Protein AF-A0A7U7G5Q5-F1 (afdb_monomer_lite)

Organism: NCBI:txid1510841

Sequence (209 aa):
MSENRLQRLWVMDWFGHVIDQPSEGGPLIRDYLSPGAYPDTFVLSSWPLKTPARVMFRHTSSVAQNLPDAQFVAAGENLVALEDQDSGTFFSINPRNNDTHWNSPAVYDWERFILLTKEMLDGFAVLQDRSYGEVQMSGHPVPALVWPSVAENIGNFAWLGGFAFSITRNLENLAKIGATAPGKSVDVTLVSPHGDIAKLSIVRSEKEL

Structure (mmCIF, N/CA/C/O backbone):
data_AF-A0A7U7G5Q5-F1
#
_entry.id   AF-A0A7U7G5Q5-F1
#
loop_
_atom_site.group_PDB
_atom_site.id
_atom_site.type_symbol
_atom_site.label_atom_id
_atom_site.label_alt_id
_atom_site.label_comp_id
_atom_site.label_asym_id
_atom_site.label_entity_id
_atom_site.label_seq_id
_atom_site.pdbx_PDB_ins_code
_atom_site.Cartn_x
_atom_site.Cartn_y
_atom_site.Cartn_z
_atom_site.occupancy
_atom_site.B_iso_or_equiv
_atom_site.auth_seq_id
_atom_site.auth_comp_id
_atom_site.auth_asym_id
_atom_site.auth_atom_id
_atom_site.pdbx_PDB_model_num
ATOM 1 N N . MET A 1 1 ? -12.443 -15.808 3.332 1.00 46.91 1 MET A N 1
ATOM 2 C CA . MET A 1 1 ? -11.610 -15.869 2.116 1.00 46.91 1 MET A CA 1
ATOM 3 C C . MET A 1 1 ? -12.456 -15.319 0.986 1.00 46.91 1 MET A C 1
ATOM 5 O O . MET A 1 1 ? -13.427 -15.971 0.622 1.00 46.91 1 MET A O 1
ATOM 9 N N . SER A 1 2 ? -12.217 -14.075 0.566 1.00 49.25 2 SER A N 1
ATOM 10 C CA . SER A 1 2 ? -12.973 -13.482 -0.539 1.00 49.25 2 SER A CA 1
ATOM 11 C C . SER A 1 2 ? -12.593 -14.172 -1.848 1.00 49.25 2 SER A C 1
ATOM 13 O O . SER A 1 2 ? -11.457 -14.599 -2.041 1.00 49.25 2 SER A O 1
ATOM 15 N N . GLU A 1 3 ? -13.594 -14.347 -2.705 1.00 53.16 3 GLU A N 1
ATOM 16 C CA . GLU A 1 3 ? -13.460 -14.890 -4.052 1.00 53.16 3 GLU A CA 1
ATOM 17 C C . GLU A 1 3 ? -12.403 -14.137 -4.865 1.00 53.16 3 GLU A C 1
ATOM 19 O O . GLU A 1 3 ? -12.171 -12.947 -4.653 1.00 53.16 3 GLU A O 1
ATOM 24 N N . ASN A 1 4 ? -11.833 -14.840 -5.844 1.00 73.69 4 ASN A N 1
ATOM 25 C CA . ASN A 1 4 ? -10.890 -14.341 -6.839 1.00 73.69 4 ASN A CA 1
ATOM 26 C C . ASN A 1 4 ? -11.580 -13.280 -7.730 1.00 73.69 4 ASN A C 1
ATOM 28 O O . ASN A 1 4 ? -12.002 -13.560 -8.851 1.00 73.69 4 ASN A O 1
ATOM 32 N N . ARG A 1 5 ? -11.797 -12.081 -7.180 1.00 84.06 5 ARG A N 1
ATOM 33 C CA . ARG A 1 5 ? -12.547 -10.982 -7.795 1.00 84.06 5 ARG A CA 1
ATOM 34 C C . ARG A 1 5 ? -11.590 -9.947 -8.351 1.00 84.06 5 ARG A C 1
ATOM 36 O O . ARG A 1 5 ? -10.621 -9.568 -7.691 1.00 84.06 5 ARG A O 1
ATOM 43 N N . LEU A 1 6 ? -11.915 -9.479 -9.552 1.00 90.81 6 LEU A N 1
ATOM 44 C CA . LEU A 1 6 ? -11.261 -8.342 -10.179 1.00 90.81 6 LEU A CA 1
ATOM 45 C C . LEU A 1 6 ? -11.519 -7.087 -9.338 1.00 90.81 6 LEU A C 1
ATOM 47 O O . LEU A 1 6 ? -12.672 -6.749 -9.072 1.00 90.81 6 LEU A O 1
ATOM 51 N N . GLN A 1 7 ? -10.455 -6.413 -8.916 1.00 94.75 7 GLN A N 1
ATOM 52 C CA . GLN A 1 7 ? -10.521 -5.228 -8.067 1.00 94.75 7 GLN A CA 1
ATOM 53 C C . GLN A 1 7 ? -9.328 -4.304 -8.309 1.00 94.75 7 GLN A C 1
ATOM 55 O O . GLN A 1 7 ? -8.358 -4.676 -8.975 1.00 94.75 7 GLN A O 1
ATOM 60 N N . ARG A 1 8 ? -9.421 -3.081 -7.786 1.00 96.00 8 ARG A N 1
ATOM 61 C CA . ARG A 1 8 ? -8.310 -2.130 -7.796 1.00 96.00 8 ARG A CA 1
ATOM 62 C C . ARG A 1 8 ? -7.275 -2.567 -6.766 1.00 96.00 8 ARG A C 1
ATOM 64 O O . ARG A 1 8 ? -7.631 -2.843 -5.622 1.00 96.00 8 ARG A O 1
ATOM 71 N N . LEU A 1 9 ? -6.024 -2.626 -7.196 1.00 97.19 9 LEU A N 1
ATOM 72 C CA . LEU A 1 9 ? -4.861 -2.856 -6.359 1.00 97.19 9 LEU A CA 1
ATOM 73 C C . LEU A 1 9 ? -3.961 -1.630 -6.441 1.00 97.19 9 LEU A C 1
ATOM 75 O O . LEU A 1 9 ? -3.597 -1.197 -7.536 1.00 97.19 9 LEU A O 1
ATOM 79 N N . TRP A 1 10 ? -3.589 -1.098 -5.288 1.00 97.50 10 TRP A N 1
ATOM 80 C CA . TRP A 1 10 ? -2.607 -0.030 -5.176 1.00 97.50 10 TRP A CA 1
ATOM 81 C C . TRP A 1 10 ? -1.238 -0.622 -4.889 1.00 97.50 10 TRP A C 1
ATOM 83 O O . TRP A 1 10 ? -1.123 -1.688 -4.282 1.00 97.50 10 TRP A O 1
ATOM 93 N N . VAL A 1 11 ? -0.200 0.068 -5.341 1.00 97.50 11 VAL A N 1
ATOM 94 C CA . VAL A 1 11 ? 1.184 -0.354 -5.146 1.00 97.50 11 VAL A CA 1
ATOM 95 C C . VAL A 1 11 ? 1.772 0.501 -4.034 1.00 97.50 11 VAL A C 1
ATOM 97 O O . VAL A 1 11 ? 1.715 1.725 -4.101 1.00 97.50 11 VAL A O 1
ATOM 100 N N . MET A 1 12 ? 2.315 -0.140 -3.008 1.00 97.00 12 MET A N 1
ATOM 101 C CA . MET A 1 12 ? 3.044 0.510 -1.928 1.00 97.00 12 MET A CA 1
ATOM 102 C C . MET A 1 12 ? 4.501 0.060 -1.975 1.00 97.00 12 MET A C 1
ATOM 104 O O . MET A 1 12 ? 4.774 -1.122 -2.172 1.00 97.00 12 MET A O 1
ATOM 108 N N . ASP A 1 13 ? 5.439 0.982 -1.814 1.00 95.06 13 ASP A N 1
ATOM 109 C CA . ASP A 1 13 ? 6.853 0.660 -1.706 1.00 95.06 13 ASP A CA 1
ATOM 110 C C . ASP A 1 13 ? 7.190 -0.007 -0.365 1.00 95.06 13 ASP A C 1
ATOM 112 O O . ASP A 1 13 ? 6.393 -0.069 0.579 1.00 95.06 13 ASP A O 1
ATOM 116 N N . TRP A 1 14 ? 8.418 -0.508 -0.279 1.00 92.38 14 TRP A N 1
ATOM 117 C CA . TRP A 1 14 ? 8.970 -1.112 0.928 1.00 92.38 14 TRP A CA 1
ATOM 118 C C . TRP A 1 14 ? 8.930 -0.193 2.161 1.00 92.38 14 TRP A C 1
ATOM 120 O O . TRP A 1 14 ? 8.942 -0.678 3.290 1.00 92.38 14 TRP A O 1
ATOM 130 N N . PHE A 1 15 ? 8.851 1.124 1.981 1.00 91.06 15 PHE A N 1
ATOM 131 C CA . PHE A 1 15 ? 8.948 2.132 3.037 1.00 91.06 15 PHE A CA 1
ATOM 132 C C . PHE A 1 15 ? 7.595 2.735 3.438 1.00 91.06 15 PHE A C 1
ATOM 134 O O . PHE A 1 15 ? 7.568 3.732 4.160 1.00 91.06 15 PHE A O 1
ATOM 141 N N . GLY A 1 16 ? 6.476 2.164 2.984 1.00 91.50 16 GLY A N 1
ATOM 142 C CA . GLY A 1 16 ? 5.135 2.614 3.369 1.00 91.50 16 GLY A CA 1
ATOM 143 C C . GLY A 1 16 ? 4.576 3.772 2.539 1.00 91.50 16 GLY A C 1
ATOM 144 O O . GLY A 1 16 ? 3.588 4.384 2.940 1.00 91.50 16 GLY A O 1
ATOM 145 N N . HIS A 1 17 ? 5.200 4.094 1.405 1.00 93.62 17 HIS A N 1
ATOM 146 C CA . HIS A 1 17 ? 4.717 5.115 0.477 1.00 93.62 17 HIS A CA 1
ATOM 147 C C . HIS A 1 17 ? 3.942 4.455 -0.651 1.00 93.62 17 HIS A C 1
ATOM 149 O O . HIS A 1 17 ? 4.254 3.344 -1.067 1.00 93.62 17 HIS A O 1
ATOM 155 N N . VAL A 1 18 ? 2.926 5.133 -1.156 1.00 95.56 18 VAL A N 1
ATOM 156 C CA . VAL A 1 18 ? 2.119 4.655 -2.278 1.00 95.56 18 VAL A CA 1
ATOM 157 C C . VAL A 1 18 ? 2.692 5.163 -3.593 1.00 95.56 18 VAL A C 1
ATOM 159 O O . VAL A 1 18 ? 3.250 6.256 -3.652 1.00 95.56 18 VAL A O 1
ATOM 162 N N . ILE A 1 19 ? 2.579 4.355 -4.643 1.00 96.25 19 ILE A N 1
ATOM 163 C CA . ILE A 1 19 ? 3.019 4.716 -5.991 1.00 96.25 19 ILE A CA 1
ATOM 164 C C . ILE A 1 19 ? 1.880 5.408 -6.721 1.00 96.25 19 ILE A C 1
ATOM 166 O O . ILE A 1 19 ? 0.759 4.898 -6.740 1.00 96.25 19 ILE A O 1
ATOM 170 N N . ASP A 1 20 ? 2.191 6.535 -7.348 1.00 95.25 20 ASP A N 1
ATOM 171 C CA . ASP A 1 20 ? 1.241 7.315 -8.130 1.00 95.25 20 ASP A CA 1
ATOM 172 C C . ASP A 1 20 ? 1.872 7.847 -9.421 1.00 95.25 20 ASP A C 1
ATOM 174 O O . ASP A 1 20 ? 3.090 7.867 -9.581 1.00 95.25 20 ASP A O 1
ATOM 178 N N . GLN A 1 21 ? 1.043 8.285 -10.356 1.00 94.62 21 GLN A N 1
ATOM 179 C CA . GLN A 1 21 ? 1.424 8.929 -11.605 1.00 94.62 21 GLN A CA 1
ATOM 180 C C . GLN A 1 21 ? 0.542 10.178 -11.766 1.00 94.62 21 GLN A C 1
ATOM 182 O O . GLN A 1 21 ? -0.459 10.147 -12.474 1.00 94.62 21 GLN A O 1
ATOM 187 N N . PRO A 1 22 ? 0.888 11.311 -11.136 1.00 88.50 22 PRO A N 1
ATOM 188 C CA . PRO A 1 22 ? -0.015 12.463 -10.989 1.00 88.50 22 PRO A CA 1
ATOM 189 C C . PRO A 1 22 ? -0.405 13.135 -12.315 1.00 88.50 22 PRO A C 1
ATOM 191 O O . PRO A 1 22 ? -1.259 14.018 -12.350 1.00 88.50 22 PRO A O 1
ATOM 194 N N . SER A 1 23 ? 0.246 12.761 -13.416 1.00 87.62 23 SER A N 1
ATOM 195 C CA . SER A 1 23 ? -0.122 13.175 -14.765 1.00 87.62 23 SER A CA 1
ATOM 196 C C . SER A 1 23 ? -0.021 11.976 -15.699 1.00 87.62 23 SER A C 1
ATOM 198 O O . SER A 1 23 ? 0.939 11.215 -15.600 1.00 87.62 23 SER A O 1
ATOM 200 N N . GLU A 1 24 ? -0.965 11.835 -16.633 1.00 83.94 24 GLU A N 1
ATOM 201 C CA . GLU A 1 24 ? -1.085 10.647 -17.497 1.00 83.94 24 GLU A CA 1
ATOM 202 C C . GLU A 1 24 ? 0.204 10.283 -18.246 1.00 83.94 24 GLU A C 1
ATOM 204 O O . GLU A 1 24 ? 0.432 9.112 -18.516 1.00 83.94 24 GLU A O 1
ATOM 209 N N . GLY A 1 25 ? 1.040 11.266 -18.592 1.00 87.06 25 GLY A N 1
ATOM 210 C CA . GLY A 1 25 ? 2.304 11.053 -19.303 1.00 87.06 25 GLY A CA 1
ATOM 211 C C . GLY A 1 25 ? 3.564 11.228 -18.452 1.00 87.06 25 GLY A C 1
ATOM 212 O O . GLY A 1 25 ? 4.655 11.251 -19.022 1.00 87.06 25 GLY A O 1
ATOM 213 N N . GLY A 1 26 ? 3.424 11.427 -17.139 1.00 91.12 26 GLY A N 1
ATOM 214 C CA . GLY A 1 26 ? 4.540 11.639 -16.215 1.00 91.12 26 GLY A CA 1
ATOM 215 C C . GLY A 1 26 ? 5.181 10.334 -15.725 1.00 91.12 26 GLY A C 1
ATOM 216 O O . GLY A 1 26 ? 4.686 9.247 -16.021 1.00 91.12 26 GLY A O 1
ATOM 217 N N . PRO A 1 27 ? 6.280 10.410 -14.957 1.00 93.62 27 PRO A N 1
ATOM 218 C CA . PRO A 1 27 ? 6.860 9.233 -14.323 1.00 93.62 27 PRO A CA 1
ATOM 219 C C . PRO A 1 27 ? 5.972 8.723 -13.179 1.00 93.62 27 PRO A C 1
ATOM 221 O O . PRO A 1 27 ? 5.172 9.472 -12.613 1.00 93.62 27 PRO A O 1
ATOM 224 N N . LEU A 1 28 ? 6.169 7.458 -12.800 1.00 95.62 28 LEU A N 1
ATOM 225 C CA . LEU A 1 28 ? 5.714 6.972 -11.499 1.00 95.62 28 LEU A CA 1
ATOM 226 C C . LEU A 1 28 ? 6.502 7.688 -10.403 1.00 95.62 28 LEU A C 1
ATOM 228 O O . LEU A 1 28 ? 7.727 7.742 -10.461 1.00 95.62 28 LEU A O 1
ATOM 232 N N . ILE A 1 29 ? 5.818 8.190 -9.391 1.00 94.62 29 ILE A N 1
ATOM 233 C CA . ILE A 1 29 ? 6.396 8.795 -8.195 1.00 94.62 29 ILE A CA 1
ATOM 234 C C . ILE A 1 29 ? 5.936 8.025 -6.961 1.00 94.62 29 ILE A C 1
ATOM 236 O O . ILE A 1 29 ? 5.017 7.207 -7.025 1.00 94.62 29 ILE A O 1
ATOM 240 N N . ARG A 1 30 ? 6.562 8.310 -5.823 1.00 92.94 30 ARG A N 1
ATOM 241 C CA . ARG A 1 30 ? 6.075 7.879 -4.512 1.00 92.94 30 ARG A CA 1
ATOM 242 C C . ARG A 1 30 ? 5.472 9.052 -3.756 1.00 92.94 30 ARG A C 1
ATOM 244 O O . ARG A 1 30 ? 6.021 10.152 -3.802 1.00 92.94 30 ARG A O 1
ATOM 251 N N . ASP A 1 31 ? 4.403 8.790 -3.020 1.00 91.38 31 ASP A N 1
ATOM 252 C CA . ASP A 1 31 ? 3.742 9.760 -2.150 1.00 91.38 31 ASP A CA 1
ATOM 253 C C . ASP A 1 31 ? 3.370 9.131 -0.799 1.00 91.38 31 ASP A C 1
ATOM 255 O O . ASP A 1 31 ? 3.340 7.907 -0.630 1.00 91.38 31 ASP A O 1
ATOM 259 N N . TYR A 1 32 ? 3.116 9.967 0.199 1.00 89.19 32 TYR A N 1
ATOM 260 C CA . TYR A 1 32 ? 2.658 9.515 1.503 1.00 89.19 32 TYR A CA 1
ATOM 261 C C . TYR A 1 32 ? 1.234 8.976 1.421 1.00 89.19 32 TYR A C 1
ATOM 263 O O . TYR A 1 32 ? 0.343 9.579 0.822 1.00 89.19 32 TYR A O 1
ATOM 271 N N . LEU A 1 33 ? 0.989 7.870 2.125 1.00 88.88 33 LEU A N 1
ATOM 272 C CA . LEU A 1 33 ? -0.376 7.435 2.372 1.00 88.88 33 LEU A CA 1
ATOM 273 C C . LEU A 1 33 ? -1.103 8.488 3.223 1.00 88.88 33 LEU A C 1
ATOM 275 O O . LEU A 1 33 ? -0.717 8.738 4.366 1.00 88.88 33 LEU A O 1
ATOM 279 N N . SER A 1 34 ? -2.166 9.068 2.667 1.00 89.44 34 SER A N 1
ATOM 280 C CA . SER A 1 34 ? -3.024 10.041 3.343 1.00 89.44 34 SER A CA 1
ATOM 281 C C . SER A 1 34 ? -4.346 9.380 3.768 1.00 89.44 34 SER A C 1
ATOM 283 O O . SER A 1 34 ? -5.044 8.831 2.915 1.00 89.44 34 SER A O 1
ATOM 285 N N . PRO A 1 35 ? -4.733 9.418 5.057 1.00 90.06 35 PRO A N 1
ATOM 286 C CA . PRO A 1 35 ? -5.961 8.776 5.535 1.00 90.06 35 PRO A CA 1
ATOM 287 C C . PRO A 1 35 ? -7.234 9.247 4.810 1.00 90.06 35 PRO A C 1
ATOM 289 O O . PRO A 1 35 ? -7.593 10.423 4.872 1.00 90.06 35 PRO A O 1
ATOM 292 N N . GLY A 1 36 ? -7.954 8.317 4.175 1.00 84.25 36 GLY A N 1
ATOM 293 C CA . GLY A 1 36 ? -9.184 8.603 3.415 1.00 84.25 36 GLY A CA 1
ATOM 294 C C . GLY A 1 36 ? -8.949 9.203 2.022 1.00 84.25 36 GLY A C 1
ATOM 295 O O . GLY A 1 36 ? -9.890 9.653 1.375 1.00 84.25 36 GLY A O 1
ATOM 296 N N . ALA A 1 37 ? -7.700 9.231 1.547 1.00 89.44 37 ALA A N 1
ATOM 297 C CA . ALA A 1 37 ? -7.367 9.590 0.175 1.00 89.44 37 ALA A CA 1
ATOM 298 C C . ALA A 1 37 ? -6.672 8.410 -0.510 1.00 89.44 37 ALA A C 1
ATOM 300 O O . ALA A 1 37 ? -5.662 7.894 -0.032 1.00 89.44 37 ALA A O 1
ATOM 301 N N . TYR A 1 38 ? -7.222 7.984 -1.644 1.00 90.12 38 TYR A N 1
ATOM 302 C CA . TYR A 1 38 ? -6.644 6.917 -2.456 1.00 90.12 38 TYR A CA 1
ATOM 303 C C . TYR A 1 38 ? -5.825 7.528 -3.593 1.00 90.12 38 TYR A C 1
ATOM 305 O O . TYR A 1 38 ? -6.317 8.467 -4.225 1.00 90.12 38 TYR A O 1
ATOM 313 N N . PRO A 1 39 ? -4.634 6.984 -3.902 1.00 91.44 39 PRO A N 1
ATOM 314 C CA . PRO A 1 39 ? -3.926 7.336 -5.128 1.00 91.44 39 PRO A CA 1
ATOM 315 C C . PRO A 1 39 ? -4.818 7.096 -6.343 1.00 91.44 39 PRO A C 1
ATOM 317 O O . PRO A 1 39 ? -5.563 6.104 -6.380 1.00 91.44 39 PRO A O 1
ATOM 320 N N . ASP A 1 40 ? -4.732 7.987 -7.331 1.00 92.62 40 ASP A N 1
ATOM 321 C CA . ASP A 1 40 ? -5.499 7.834 -8.569 1.00 92.62 40 ASP A CA 1
ATOM 322 C C . ASP A 1 40 ? -4.952 6.679 -9.416 1.00 92.62 40 ASP A C 1
ATOM 324 O O . ASP A 1 40 ? -5.717 5.983 -10.086 1.00 92.62 40 ASP A O 1
ATOM 328 N N . THR A 1 41 ? -3.649 6.406 -9.307 1.00 95.31 41 THR A N 1
ATOM 329 C CA . THR A 1 41 ? -3.002 5.294 -10.004 1.00 95.31 41 THR A CA 1
ATOM 330 C C . THR A 1 41 ? -3.223 3.964 -9.291 1.00 95.31 41 THR A C 1
ATOM 332 O O . THR A 1 41 ? -2.826 3.761 -8.142 1.00 95.31 41 THR A O 1
ATOM 335 N N . PHE A 1 42 ? -3.799 3.001 -10.006 1.00 96.12 42 PHE A N 1
ATOM 336 C CA . PHE A 1 42 ? -3.990 1.630 -9.533 1.00 96.12 42 PHE A CA 1
ATOM 337 C C . PHE A 1 42 ? -3.816 0.616 -10.667 1.00 96.12 42 PHE A C 1
ATOM 339 O O . PHE A 1 42 ? -3.785 0.954 -11.850 1.00 96.12 42 PHE A O 1
ATOM 346 N N . VAL A 1 43 ? -3.757 -0.665 -10.312 1.00 96.12 43 VAL A N 1
ATOM 347 C CA . VAL A 1 43 ? -3.828 -1.787 -11.256 1.00 96.12 43 VAL A CA 1
ATOM 348 C C . VAL A 1 43 ? -5.150 -2.517 -11.063 1.00 96.12 43 VAL A C 1
ATOM 350 O O . VAL A 1 43 ? -5.601 -2.724 -9.940 1.00 96.12 43 VAL A O 1
ATOM 353 N N . LEU A 1 44 ? -5.795 -2.923 -12.155 1.00 94.69 44 LEU A N 1
ATOM 354 C CA . LEU A 1 44 ? -6.999 -3.749 -12.091 1.00 94.69 44 LEU A CA 1
ATOM 355 C C . LEU A 1 44 ? -6.606 -5.227 -12.201 1.00 94.69 44 LEU A C 1
ATOM 357 O O . LEU A 1 44 ? -6.192 -5.666 -13.271 1.00 94.69 44 LEU A O 1
ATOM 361 N N . SER A 1 45 ? -6.728 -5.992 -11.116 1.00 94.69 45 SER A N 1
ATOM 362 C CA . SER A 1 45 ? -6.354 -7.413 -11.108 1.00 94.69 45 SER A CA 1
ATOM 363 C C . SER A 1 45 ? -7.155 -8.232 -10.095 1.00 94.69 45 SER A C 1
ATOM 365 O O . SER A 1 45 ? -7.920 -7.694 -9.296 1.00 94.69 45 SER A O 1
ATOM 367 N N . SER A 1 46 ? -7.028 -9.556 -10.160 1.00 92.75 46 SER A N 1
ATOM 368 C CA . SER A 1 46 ? -7.592 -10.455 -9.158 1.00 92.75 46 SER A CA 1
ATOM 369 C C . SER A 1 46 ? -6.768 -10.432 -7.872 1.00 92.75 46 SER A C 1
ATOM 371 O O . SER A 1 46 ? -5.541 -10.348 -7.923 1.00 92.75 46 SER A O 1
ATOM 373 N N . TRP A 1 47 ? -7.433 -10.588 -6.727 1.00 90.62 47 TRP A N 1
ATOM 374 C CA . TRP A 1 47 ? -6.773 -10.807 -5.440 1.00 90.62 47 TRP A CA 1
ATOM 375 C C . TRP A 1 47 ? -7.083 -12.212 -4.894 1.00 90.62 47 TRP A C 1
ATOM 377 O O . TRP A 1 47 ? -8.259 -12.590 -4.874 1.00 90.62 47 TRP A O 1
ATOM 387 N N . PRO A 1 48 ? -6.081 -12.968 -4.406 1.00 91.12 48 PRO A N 1
ATOM 388 C CA . PRO A 1 48 ? -4.648 -12.663 -4.450 1.00 91.12 48 PRO A CA 1
ATOM 389 C C . PRO A 1 48 ? -4.092 -12.687 -5.884 1.00 91.12 48 PRO A C 1
ATOM 391 O O . PRO A 1 48 ? -4.543 -13.464 -6.730 1.00 91.12 48 PRO A O 1
ATOM 394 N N . LEU A 1 49 ? -3.100 -11.835 -6.155 1.00 92.62 49 LEU A N 1
ATOM 395 C CA . LEU A 1 49 ? -2.422 -11.802 -7.452 1.00 92.62 49 LEU A CA 1
ATOM 396 C C . LEU A 1 49 ? -1.579 -13.073 -7.642 1.00 92.62 49 LEU A C 1
ATOM 398 O O . LEU A 1 49 ? -0.862 -13.489 -6.734 1.00 92.62 49 LEU A O 1
ATOM 402 N N . LYS A 1 50 ? -1.610 -13.658 -8.845 1.00 93.50 50 LYS A N 1
ATOM 403 C CA . LYS A 1 50 ? -0.665 -14.706 -9.259 1.00 93.50 50 LYS A CA 1
ATOM 404 C C . LYS A 1 50 ? 0.404 -14.105 -10.163 1.00 93.50 50 LYS A 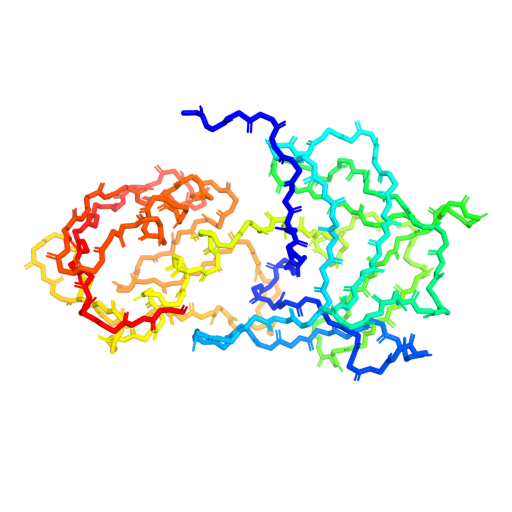C 1
ATOM 406 O O . LYS A 1 50 ? 0.055 -13.467 -11.150 1.00 93.50 50 LYS A O 1
ATOM 411 N N . THR A 1 51 ? 1.673 -14.323 -9.834 1.00 95.25 51 THR A N 1
ATOM 412 C CA . THR A 1 51 ? 2.818 -13.879 -10.639 1.00 95.25 51 THR A CA 1
ATOM 413 C C . THR A 1 51 ? 3.336 -15.005 -11.557 1.00 95.25 51 THR A C 1
ATOM 415 O O . THR A 1 51 ? 3.198 -16.181 -11.206 1.00 95.25 51 THR A O 1
ATOM 418 N N . PRO A 1 52 ? 3.932 -14.677 -12.723 1.00 96.62 52 PRO A N 1
ATOM 419 C CA . PRO A 1 52 ? 4.025 -13.333 -13.289 1.00 96.62 52 PRO A CA 1
ATOM 420 C C . PRO A 1 52 ? 2.657 -12.810 -13.755 1.00 96.62 52 PRO A C 1
ATOM 422 O O . PRO A 1 52 ? 1.805 -13.585 -14.189 1.00 96.62 52 PRO A O 1
ATOM 425 N N . ALA A 1 53 ? 2.438 -11.500 -13.648 1.00 96.69 53 ALA A N 1
ATOM 426 C CA . ALA A 1 53 ? 1.185 -10.862 -14.052 1.00 96.69 53 ALA A CA 1
ATOM 427 C C . ALA A 1 53 ? 1.462 -9.546 -14.778 1.00 96.69 53 ALA A C 1
ATOM 429 O O . ALA A 1 53 ? 2.214 -8.721 -14.269 1.00 96.69 53 ALA A O 1
ATOM 430 N N . ARG A 1 54 ? 0.830 -9.317 -15.935 1.00 95.50 54 ARG A N 1
ATOM 431 C CA . ARG A 1 54 ? 0.978 -8.047 -16.658 1.00 95.50 54 ARG A CA 1
ATOM 432 C C . ARG A 1 54 ? 0.491 -6.880 -15.797 1.00 95.50 54 ARG A C 1
ATOM 434 O O . ARG A 1 54 ? -0.596 -6.948 -15.221 1.00 95.50 54 ARG A O 1
ATOM 441 N N . VAL A 1 55 ? 1.274 -5.808 -15.757 1.00 94.56 55 VAL A N 1
ATOM 442 C CA . VAL A 1 55 ? 0.899 -4.548 -15.118 1.00 94.56 55 VAL A CA 1
ATOM 443 C C . VAL A 1 55 ? 0.233 -3.656 -16.154 1.00 94.56 55 VAL A C 1
ATOM 445 O O . VAL A 1 55 ? 0.760 -3.422 -17.236 1.00 94.56 55 VAL A O 1
ATOM 448 N N . MET A 1 56 ? -0.944 -3.147 -15.810 1.00 92.94 56 MET A N 1
ATOM 449 C CA . MET A 1 56 ? -1.591 -2.069 -16.547 1.00 92.94 56 MET A CA 1
ATOM 450 C C . MET A 1 56 ? -2.043 -1.031 -15.533 1.00 92.94 56 MET A C 1
ATOM 452 O O . MET A 1 56 ? -3.083 -1.202 -14.891 1.00 92.94 56 MET A O 1
ATOM 456 N N . PHE A 1 57 ? -1.235 0.013 -15.370 1.00 94.88 57 PHE A N 1
ATOM 457 C CA . PHE A 1 57 ? -1.593 1.149 -14.535 1.00 94.88 57 PHE A CA 1
ATOM 458 C C . PHE A 1 57 ? -2.760 1.915 -15.157 1.00 94.88 57 PHE A C 1
ATOM 460 O O . PHE A 1 57 ? -2.834 2.127 -16.372 1.00 94.88 57 PHE A O 1
ATOM 467 N N . ARG A 1 58 ? -3.711 2.296 -14.315 1.00 94.12 58 ARG A N 1
ATOM 468 C CA . ARG A 1 58 ? -4.917 3.023 -14.695 1.00 94.12 58 ARG A CA 1
ATOM 469 C C . ARG A 1 58 ? -5.137 4.161 -13.723 1.00 94.12 58 ARG A C 1
ATOM 471 O O . ARG A 1 58 ? -4.814 4.030 -12.548 1.00 94.12 58 ARG A O 1
ATOM 478 N N . HIS A 1 59 ? -5.756 5.203 -14.248 1.00 93.25 59 HIS A N 1
ATOM 479 C CA . HIS A 1 59 ? -6.331 6.298 -13.486 1.00 93.25 59 HIS A CA 1
ATOM 480 C C . HIS A 1 59 ? -7.833 6.071 -13.352 1.00 93.25 59 HIS A C 1
ATOM 482 O O . HIS A 1 59 ? -8.420 5.241 -14.061 1.00 93.25 59 HIS A O 1
ATOM 488 N N . THR A 1 60 ? -8.505 6.810 -12.474 1.00 87.88 60 THR A N 1
ATOM 489 C CA . THR A 1 60 ? -9.969 6.716 -12.363 1.00 87.88 60 THR A CA 1
ATOM 490 C C . THR A 1 60 ? -10.659 7.135 -13.663 1.00 87.88 60 THR A C 1
ATOM 492 O O . THR A 1 60 ? -11.679 6.550 -14.039 1.00 87.88 60 THR A O 1
ATOM 495 N N . SER A 1 61 ? -10.100 8.124 -14.362 1.00 86.38 61 SER A N 1
ATOM 496 C CA . SER A 1 61 ? -10.647 8.701 -15.594 1.00 86.38 61 SER A CA 1
ATOM 497 C C . SER A 1 61 ? -10.004 8.170 -16.880 1.00 86.38 61 SER A C 1
ATOM 499 O O . SER A 1 61 ? -10.569 8.375 -17.956 1.00 86.38 61 SER A O 1
ATOM 501 N N . SER A 1 62 ? -8.854 7.494 -16.807 1.00 87.12 62 SER A N 1
ATOM 502 C CA . SER A 1 62 ? -8.062 7.155 -17.996 1.00 87.12 62 SER A CA 1
ATOM 503 C C . SER A 1 62 ? -7.079 5.994 -17.770 1.00 87.12 62 SER A C 1
ATOM 505 O O . SER A 1 62 ? -7.199 5.201 -16.835 1.00 87.12 62 SER A O 1
ATOM 507 N N . VAL A 1 63 ? -6.136 5.821 -18.695 1.00 84.25 63 VAL A N 1
ATOM 508 C CA . VAL A 1 63 ? -5.059 4.830 -18.614 1.00 84.25 63 VAL A CA 1
ATOM 509 C C . VAL A 1 63 ? -3.737 5.582 -18.518 1.00 84.25 63 VAL A C 1
ATOM 511 O O . VAL A 1 63 ? -3.560 6.585 -19.208 1.00 84.25 63 VAL A O 1
ATOM 514 N N . ALA A 1 64 ? -2.825 5.089 -17.679 1.00 87.06 64 ALA A N 1
ATOM 515 C CA . ALA A 1 64 ? -1.470 5.611 -17.590 1.00 87.06 64 ALA A CA 1
ATOM 516 C C . ALA A 1 64 ? -0.747 5.456 -18.936 1.00 87.06 64 ALA A C 1
ATOM 518 O O . ALA A 1 64 ? -0.817 4.402 -19.573 1.00 87.06 64 ALA A O 1
ATOM 519 N N . GLN A 1 65 ? -0.049 6.497 -19.372 1.00 87.69 65 GLN A N 1
ATOM 520 C CA . GLN A 1 65 ? 0.711 6.525 -20.619 1.00 87.69 65 GLN A CA 1
ATOM 521 C C . GLN A 1 65 ? 2.205 6.671 -20.323 1.00 87.69 65 GLN A C 1
ATOM 523 O O . GLN A 1 65 ? 2.602 7.049 -19.222 1.00 87.69 65 GLN A O 1
ATOM 528 N N . ASN A 1 66 ? 3.038 6.386 -21.327 1.00 88.81 66 ASN A N 1
ATOM 529 C CA . ASN A 1 66 ? 4.499 6.522 -21.265 1.00 88.81 66 ASN A CA 1
ATOM 530 C C . ASN A 1 66 ? 5.178 5.712 -20.145 1.00 88.81 66 ASN A C 1
ATOM 532 O O . ASN A 1 66 ? 6.255 6.079 -19.680 1.00 88.81 66 ASN A O 1
ATOM 536 N N . LEU A 1 67 ? 4.563 4.607 -19.726 1.00 92.69 67 LEU A N 1
ATOM 537 C CA . LEU A 1 67 ? 5.184 3.626 -18.844 1.00 92.69 67 LEU A CA 1
ATOM 538 C C . LEU A 1 67 ? 5.660 2.424 -19.672 1.00 92.69 67 LEU A C 1
ATOM 540 O O . LEU A 1 67 ? 5.006 2.103 -20.669 1.00 92.69 67 LEU A O 1
ATOM 544 N N . PRO A 1 68 ? 6.766 1.764 -19.284 1.00 92.81 68 PRO A N 1
ATOM 545 C CA . PRO A 1 68 ? 7.201 0.529 -19.930 1.00 92.81 68 PRO A CA 1
ATOM 546 C C . PRO A 1 68 ? 6.124 -0.557 -19.863 1.00 92.81 68 PRO A C 1
ATOM 548 O O . PRO A 1 68 ? 5.299 -0.576 -18.941 1.00 92.81 68 PRO A O 1
ATOM 551 N N . ASP A 1 69 ? 6.160 -1.496 -20.809 1.00 95.25 69 ASP A N 1
ATOM 552 C CA . ASP A 1 69 ? 5.387 -2.728 -20.693 1.00 95.25 69 ASP A CA 1
ATOM 553 C C . ASP A 1 69 ? 5.972 -3.550 -19.536 1.00 95.25 69 ASP A C 1
ATOM 555 O O . ASP A 1 69 ? 7.022 -4.176 -19.650 1.00 95.25 69 ASP A O 1
ATOM 559 N N . ALA A 1 70 ? 5.300 -3.501 -18.385 1.00 96.88 70 ALA A N 1
ATOM 560 C CA . ALA A 1 70 ? 5.799 -4.083 -17.148 1.00 96.88 70 ALA A CA 1
ATOM 561 C C . ALA A 1 70 ? 5.009 -5.322 -16.707 1.00 96.88 70 ALA A C 1
ATOM 563 O O . ALA A 1 70 ? 3.821 -5.495 -17.013 1.00 96.88 70 ALA A O 1
ATOM 564 N N . GLN A 1 71 ? 5.652 -6.167 -15.905 1.00 97.94 71 GLN A N 1
ATOM 565 C CA . GLN A 1 71 ? 5.014 -7.287 -15.219 1.00 97.94 71 GLN A CA 1
ATOM 566 C C . GLN A 1 71 ? 5.368 -7.325 -13.731 1.00 97.94 71 GLN A C 1
ATOM 568 O O . GLN A 1 71 ? 6.485 -7.019 -13.323 1.00 97.94 71 GLN A O 1
ATOM 573 N N . PHE A 1 72 ? 4.410 -7.745 -12.910 1.00 98.38 72 PHE A N 1
ATOM 574 C CA . PHE A 1 72 ? 4.669 -8.136 -11.536 1.00 98.38 72 PHE A CA 1
ATOM 575 C C . PHE A 1 72 ? 5.346 -9.501 -11.523 1.00 98.38 72 PHE A C 1
ATOM 577 O O . PHE A 1 72 ? 4.771 -10.474 -12.017 1.00 98.38 72 PHE A O 1
ATOM 584 N N . VAL A 1 73 ? 6.510 -9.592 -10.887 1.00 98.19 73 VAL A N 1
ATOM 585 C CA . VAL A 1 73 ? 7.203 -10.852 -10.583 1.00 98.19 73 VAL A CA 1
ATOM 586 C C . VAL A 1 73 ? 7.290 -11.065 -9.075 1.00 98.19 73 VAL A C 1
ATOM 588 O O . VAL A 1 73 ? 7.207 -10.113 -8.302 1.00 98.19 73 VAL A O 1
ATOM 591 N N . ALA A 1 74 ? 7.419 -12.318 -8.631 1.00 97.75 74 ALA A N 1
ATOM 592 C CA . ALA A 1 74 ? 7.533 -12.621 -7.204 1.00 97.75 74 ALA A CA 1
ATOM 593 C C . ALA A 1 74 ? 8.840 -12.054 -6.621 1.00 97.75 74 ALA A C 1
ATOM 595 O O . ALA A 1 74 ? 9.914 -12.314 -7.158 1.00 97.75 74 ALA A O 1
ATOM 596 N N . ALA A 1 75 ? 8.747 -11.343 -5.494 1.00 97.06 75 ALA A N 1
ATOM 597 C CA . ALA A 1 75 ? 9.898 -10.744 -4.805 1.00 97.06 75 ALA A CA 1
ATOM 598 C C . ALA A 1 75 ? 9.960 -11.092 -3.304 1.00 97.06 75 ALA A C 1
ATOM 600 O O . ALA A 1 75 ? 10.661 -10.440 -2.529 1.00 97.06 75 ALA A O 1
ATOM 601 N N . GLY A 1 76 ? 9.213 -12.117 -2.887 1.00 94.25 76 GLY A N 1
ATOM 602 C CA . GLY A 1 76 ? 9.084 -12.562 -1.502 1.00 94.25 76 GLY A CA 1
ATOM 603 C C . GLY A 1 76 ? 7.634 -12.883 -1.142 1.00 94.25 76 GLY A C 1
ATOM 604 O O . GLY A 1 76 ? 6.739 -12.828 -1.985 1.00 94.25 76 GLY A O 1
ATOM 605 N N . GLU A 1 77 ? 7.393 -13.227 0.120 1.00 92.12 77 GLU A N 1
ATOM 606 C CA . GLU A 1 77 ? 6.039 -13.479 0.618 1.00 92.12 77 GLU A CA 1
ATOM 607 C C . GLU A 1 77 ? 5.217 -12.181 0.616 1.00 92.12 77 GLU A C 1
ATOM 609 O O . GLU A 1 77 ? 5.582 -11.207 1.275 1.00 92.12 77 GLU A O 1
ATOM 614 N N . ASN A 1 78 ? 4.109 -12.174 -0.135 1.00 94.81 78 ASN A N 1
ATOM 615 C CA . ASN A 1 78 ? 3.240 -11.009 -0.358 1.00 94.81 78 ASN A CA 1
ATOM 616 C C . ASN A 1 78 ? 3.962 -9.779 -0.945 1.00 94.81 78 ASN A C 1
ATOM 618 O O . ASN A 1 78 ? 3.510 -8.648 -0.761 1.00 94.81 78 ASN A O 1
ATOM 622 N N . LEU A 1 79 ? 5.074 -10.004 -1.651 1.00 97.00 79 LEU A N 1
ATOM 623 C CA . LEU A 1 79 ? 5.890 -8.964 -2.271 1.00 97.00 79 LEU A CA 1
ATOM 624 C C . LEU A 1 79 ? 6.037 -9.222 -3.766 1.00 97.00 79 LEU A C 1
ATOM 626 O O . LEU A 1 79 ? 6.218 -10.362 -4.209 1.00 97.00 79 LEU A O 1
ATOM 630 N N . VAL A 1 80 ? 6.018 -8.141 -4.532 1.00 98.12 80 VAL A N 1
ATOM 631 C CA . VAL A 1 80 ? 6.251 -8.152 -5.975 1.00 98.12 80 VAL A CA 1
ATOM 632 C C . VAL A 1 80 ? 7.349 -7.165 -6.349 1.00 98.12 80 VAL A C 1
ATOM 634 O O . VAL A 1 80 ? 7.575 -6.191 -5.637 1.00 98.12 80 VAL A O 1
ATOM 637 N N . ALA A 1 81 ? 8.012 -7.410 -7.471 1.00 98.38 81 ALA A N 1
ATOM 638 C CA . ALA A 1 81 ? 8.803 -6.407 -8.178 1.00 98.38 81 ALA A CA 1
ATOM 639 C C . ALA A 1 81 ? 8.114 -6.079 -9.506 1.00 98.38 81 ALA A C 1
ATOM 641 O O . ALA A 1 81 ? 7.373 -6.915 -10.032 1.00 98.38 81 ALA A O 1
ATOM 642 N N . LEU A 1 82 ? 8.336 -4.874 -10.033 1.00 98.25 82 LEU A N 1
ATOM 643 C CA . LEU A 1 82 ? 7.883 -4.494 -11.370 1.00 98.25 82 LEU A CA 1
ATOM 644 C C . LEU A 1 82 ? 9.060 -4.604 -12.330 1.00 98.25 82 LEU A C 1
ATOM 646 O O . LEU A 1 82 ? 10.005 -3.827 -12.229 1.00 98.25 82 LEU A O 1
ATOM 650 N N . GLU A 1 83 ? 8.998 -5.573 -13.230 1.00 98.56 83 GLU A N 1
ATOM 651 C CA . GLU A 1 83 ? 10.009 -5.823 -14.255 1.00 98.56 83 GLU A CA 1
ATOM 652 C C . GLU A 1 83 ? 9.561 -5.203 -15.580 1.00 98.56 83 GLU A C 1
ATOM 654 O O . GLU A 1 83 ? 8.434 -5.449 -16.014 1.00 98.56 83 GLU A O 1
ATOM 659 N N . ASP A 1 84 ? 10.430 -4.415 -16.209 1.00 98.00 84 ASP A N 1
ATOM 660 C CA . ASP A 1 84 ? 10.293 -3.982 -17.600 1.00 98.00 84 ASP A CA 1
ATOM 661 C C . ASP A 1 84 ? 10.555 -5.177 -18.527 1.00 98.00 84 ASP A C 1
ATOM 663 O O . ASP A 1 84 ? 11.633 -5.776 -18.502 1.00 98.00 84 ASP A O 1
ATOM 667 N N . GLN A 1 85 ? 9.565 -5.536 -19.344 1.00 97.31 85 G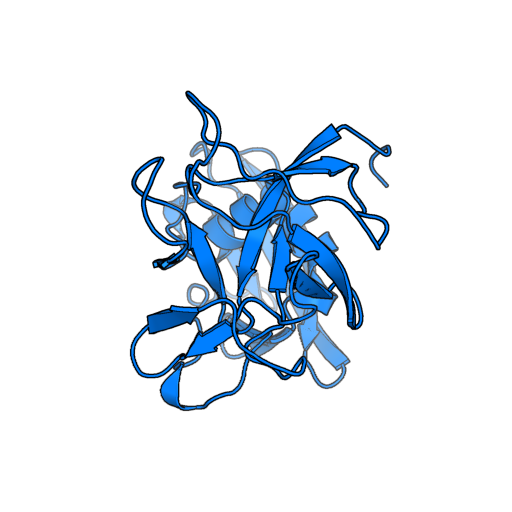LN A N 1
ATOM 668 C CA . GLN A 1 85 ? 9.642 -6.709 -20.212 1.00 97.31 85 GLN A CA 1
ATOM 669 C C . GLN A 1 85 ? 10.623 -6.537 -21.378 1.00 97.31 85 GLN A C 1
ATOM 671 O O . GLN A 1 85 ? 11.101 -7.546 -21.902 1.00 97.31 85 GLN A O 1
ATOM 676 N N . ASP A 1 86 ? 10.947 -5.303 -21.769 1.00 96.44 86 ASP A N 1
ATOM 677 C CA . ASP A 1 86 ? 11.858 -5.048 -22.887 1.00 96.44 86 ASP A CA 1
ATOM 678 C C . ASP A 1 86 ? 13.327 -5.178 -22.467 1.00 96.44 86 ASP A C 1
ATOM 680 O O . ASP A 1 86 ? 14.154 -5.713 -23.210 1.00 96.44 86 ASP A O 1
ATOM 684 N N . SER A 1 87 ? 13.666 -4.687 -21.273 1.00 96.69 87 SER A N 1
ATOM 685 C CA . SER A 1 87 ? 15.051 -4.603 -20.792 1.00 96.69 87 SER A CA 1
ATOM 686 C C . SER A 1 87 ? 15.402 -5.615 -19.695 1.00 96.69 87 SER A C 1
ATOM 688 O O . SER A 1 87 ? 16.588 -5.870 -19.466 1.00 96.69 87 SER A O 1
ATOM 690 N N . GLY A 1 88 ? 14.405 -6.207 -19.029 1.00 97.25 88 GLY A N 1
ATOM 691 C CA . GLY A 1 88 ? 14.590 -7.099 -17.880 1.00 97.25 88 GLY A CA 1
ATOM 692 C C . GLY A 1 88 ? 15.073 -6.386 -16.610 1.00 97.25 88 GLY A C 1
ATOM 693 O O . GLY A 1 88 ? 15.542 -7.039 -15.678 1.00 97.25 88 GLY A O 1
ATOM 694 N N . THR A 1 89 ? 15.024 -5.053 -16.573 1.00 98.25 89 THR A N 1
ATOM 695 C CA . THR A 1 89 ? 15.340 -4.258 -15.380 1.00 98.25 89 THR A CA 1
ATOM 696 C C . THR A 1 89 ? 14.091 -4.024 -14.535 1.00 98.25 89 THR A C 1
ATOM 698 O O . THR A 1 89 ? 12.958 -4.234 -14.964 1.00 98.25 89 THR A O 1
ATOM 701 N N . PHE A 1 90 ? 14.295 -3.564 -13.305 1.00 98.38 90 PHE A N 1
ATOM 702 C CA . PHE A 1 90 ? 13.233 -3.353 -12.335 1.00 98.38 90 PHE A CA 1
ATOM 703 C C . PHE A 1 90 ? 12.983 -1.870 -12.074 1.00 98.38 90 PHE A C 1
ATOM 705 O O . PHE A 1 90 ? 13.911 -1.048 -12.071 1.00 98.38 90 PHE A O 1
ATOM 712 N N . PHE A 1 91 ? 11.716 -1.545 -11.807 1.00 98.00 91 PHE A N 1
ATOM 713 C CA . PHE A 1 91 ? 11.336 -0.273 -11.211 1.00 98.00 91 PHE A CA 1
ATOM 714 C C . PHE A 1 91 ? 11.912 -0.177 -9.801 1.00 98.00 91 PHE A C 1
ATOM 716 O O . PHE A 1 91 ? 11.715 -1.068 -8.974 1.00 98.00 91 PHE A O 1
ATOM 723 N N . SER A 1 92 ? 12.606 0.919 -9.536 1.00 96.50 92 SER A N 1
ATOM 724 C CA . SER A 1 92 ? 13.298 1.174 -8.283 1.00 96.50 92 SER A CA 1
ATOM 725 C C . SER A 1 92 ? 13.005 2.576 -7.797 1.00 96.50 92 SER A C 1
ATOM 727 O O . SER A 1 92 ? 12.733 3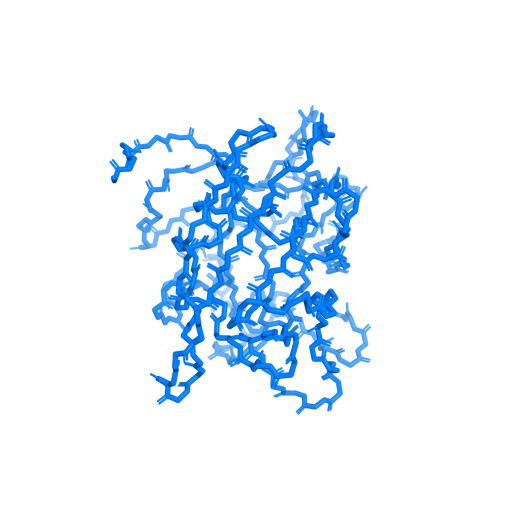.485 -8.589 1.00 96.50 92 SER A O 1
ATOM 729 N N . ILE A 1 93 ? 13.078 2.733 -6.481 1.00 92.06 93 ILE A N 1
ATOM 730 C CA . ILE A 1 93 ? 12.915 4.007 -5.806 1.00 92.06 93 ILE A CA 1
ATOM 731 C C . ILE A 1 93 ? 14.140 4.252 -4.950 1.00 92.06 93 ILE A C 1
ATOM 733 O O . ILE A 1 93 ? 14.468 3.450 -4.080 1.00 92.06 93 ILE A O 1
ATOM 737 N N . ASN A 1 94 ? 14.777 5.401 -5.135 1.00 88.19 94 ASN A N 1
ATOM 738 C CA . ASN A 1 94 ? 15.793 5.869 -4.219 1.00 88.19 94 ASN A CA 1
ATOM 739 C C . ASN A 1 94 ? 15.126 6.569 -3.018 1.00 88.19 94 ASN A C 1
ATOM 741 O O . ASN A 1 94 ? 14.639 7.700 -3.138 1.00 88.19 94 ASN A O 1
ATOM 745 N N . PRO A 1 95 ? 15.139 5.947 -1.825 1.00 81.56 95 PRO A N 1
ATOM 746 C CA . PRO A 1 95 ? 14.475 6.491 -0.644 1.00 81.56 95 PRO A CA 1
ATOM 747 C C . PRO A 1 95 ? 15.017 7.858 -0.193 1.00 81.56 95 PRO A C 1
ATOM 749 O O . PRO A 1 95 ? 14.327 8.609 0.490 1.00 81.56 95 PRO A O 1
ATOM 752 N N . ARG A 1 96 ? 16.265 8.205 -0.533 1.00 82.38 96 ARG A N 1
ATOM 753 C CA . ARG A 1 96 ? 16.926 9.409 0.000 1.00 82.38 96 ARG A CA 1
ATOM 754 C C . ARG A 1 96 ? 16.519 10.694 -0.706 1.00 82.38 96 ARG A C 1
ATOM 756 O O . ARG A 1 96 ? 16.641 11.766 -0.120 1.00 82.38 96 ARG A O 1
ATOM 763 N N . ASN A 1 97 ? 16.104 10.597 -1.961 1.00 85.50 97 ASN A N 1
ATOM 764 C CA . ASN A 1 97 ? 15.777 11.747 -2.803 1.00 85.50 97 AS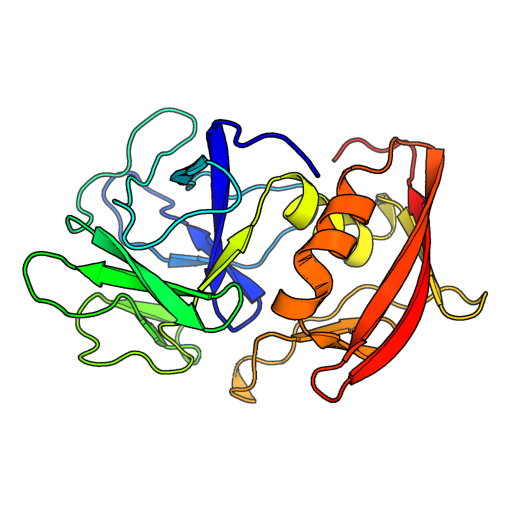N A CA 1
ATOM 765 C C . ASN A 1 97 ? 14.444 11.583 -3.554 1.00 85.50 97 ASN A C 1
ATOM 767 O O . ASN A 1 97 ? 14.101 12.466 -4.333 1.00 85.50 97 ASN A O 1
ATOM 771 N N . ASN A 1 98 ? 13.699 10.499 -3.298 1.00 85.25 98 ASN A N 1
ATOM 772 C CA . ASN A 1 98 ? 12.446 10.138 -3.970 1.00 85.25 98 ASN A CA 1
ATOM 773 C C . ASN A 1 98 ? 12.571 9.964 -5.492 1.00 85.25 98 ASN A C 1
ATOM 775 O O . ASN A 1 98 ? 11.567 10.043 -6.196 1.00 85.25 98 ASN A O 1
ATOM 779 N N . ASP A 1 99 ? 13.783 9.737 -5.999 1.00 90.56 99 ASP A N 1
ATOM 780 C CA . ASP A 1 99 ? 14.004 9.479 -7.418 1.00 90.56 99 ASP A CA 1
ATOM 781 C C . ASP A 1 99 ? 13.491 8.085 -7.793 1.00 90.56 99 ASP A C 1
ATOM 783 O O . ASP A 1 99 ? 13.623 7.138 -7.013 1.00 90.56 99 ASP A O 1
ATOM 787 N N . THR A 1 100 ? 12.902 7.960 -8.977 1.00 94.44 100 THR A N 1
ATOM 788 C CA . THR A 1 100 ? 12.295 6.719 -9.463 1.00 94.44 100 THR A CA 1
ATOM 789 C C . THR A 1 100 ? 12.784 6.404 -10.871 1.00 94.44 100 THR A C 1
ATOM 791 O O . THR A 1 100 ? 12.906 7.285 -11.722 1.00 94.44 100 THR A O 1
ATOM 794 N N . HIS A 1 101 ? 13.090 5.135 -11.145 1.00 94.75 101 HIS A N 1
ATOM 795 C CA . HIS A 1 101 ? 13.651 4.745 -12.440 1.00 94.75 101 HIS A CA 1
ATOM 796 C C . HIS A 1 101 ? 13.463 3.259 -12.766 1.00 94.75 101 HIS A C 1
ATOM 798 O O . HIS A 1 101 ? 13.335 2.421 -11.878 1.00 94.75 101 HIS A O 1
ATOM 804 N N . TRP A 1 102 ? 13.538 2.923 -14.056 1.00 96.38 102 TRP A N 1
ATOM 805 C CA . TRP A 1 102 ? 13.381 1.567 -14.605 1.00 96.38 102 TRP A CA 1
ATOM 806 C C . TRP A 1 102 ? 14.710 0.956 -15.075 1.00 96.38 102 TRP A C 1
ATOM 808 O O . TRP A 1 102 ? 14.789 0.368 -16.144 1.00 96.38 102 TRP A O 1
ATOM 818 N N . ASN A 1 103 ? 15.807 1.145 -14.343 1.00 95.62 103 ASN A N 1
ATOM 819 C CA . ASN A 1 103 ? 17.129 0.653 -14.762 1.00 95.62 103 ASN A CA 1
ATOM 820 C C . ASN A 1 103 ? 17.832 -0.212 -13.704 1.00 95.62 103 ASN A C 1
ATOM 822 O O . ASN A 1 103 ? 19.029 -0.473 -13.837 1.00 95.62 103 ASN A O 1
ATOM 826 N N . SER A 1 104 ? 17.117 -0.650 -12.661 1.00 96.75 104 SER A N 1
ATOM 827 C CA . SER A 1 104 ? 17.732 -1.472 -11.620 1.00 96.75 104 SER A CA 1
ATOM 828 C C . SER A 1 104 ? 17.960 -2.894 -12.143 1.00 96.75 104 SER A C 1
ATOM 830 O O . SER A 1 104 ? 17.012 -3.520 -12.615 1.00 96.75 104 SER A O 1
ATOM 832 N N . PRO A 1 105 ? 19.190 -3.434 -12.099 1.00 96.69 105 PRO A N 1
ATOM 833 C CA . PRO A 1 105 ? 19.496 -4.744 -12.677 1.00 96.69 105 PRO A CA 1
ATOM 834 C C . PRO A 1 105 ? 19.101 -5.921 -11.771 1.00 96.69 105 PRO A C 1
ATOM 836 O O . PRO A 1 105 ? 19.258 -7.075 -12.164 1.00 96.69 105 PRO A O 1
ATOM 839 N N . ALA A 1 106 ? 18.663 -5.658 -10.537 1.00 96.12 106 ALA A N 1
ATOM 840 C CA . ALA A 1 106 ? 18.341 -6.686 -9.556 1.00 96.12 106 ALA A CA 1
ATOM 841 C C . ALA A 1 106 ? 17.286 -6.196 -8.560 1.00 96.12 106 ALA A C 1
ATOM 843 O O . ALA A 1 106 ? 17.109 -4.998 -8.361 1.00 96.12 106 ALA A O 1
ATOM 844 N N . VAL A 1 107 ? 16.621 -7.147 -7.903 1.00 96.56 107 VAL A N 1
ATOM 845 C CA . VAL A 1 107 ? 15.621 -6.860 -6.872 1.00 96.56 107 VAL A CA 1
ATOM 846 C C . VAL A 1 107 ? 16.284 -6.815 -5.496 1.00 96.56 107 VAL A C 1
ATOM 848 O O . VAL A 1 107 ? 16.570 -7.860 -4.900 1.00 96.56 107 VAL A O 1
ATOM 851 N N . TYR A 1 108 ? 16.492 -5.609 -4.976 1.00 92.50 108 TYR A N 1
ATOM 852 C CA . TYR A 1 108 ? 16.805 -5.361 -3.571 1.00 92.50 108 TYR A CA 1
ATOM 853 C C . TYR A 1 108 ? 15.548 -4.875 -2.842 1.00 92.50 108 TYR A C 1
ATOM 855 O O . TYR A 1 108 ? 14.430 -5.003 -3.336 1.00 92.50 108 TYR A O 1
ATOM 863 N N . ASP A 1 109 ? 15.706 -4.351 -1.628 1.00 90.75 109 ASP A N 1
ATOM 864 C CA . ASP A 1 109 ? 14.576 -3.848 -0.847 1.00 90.75 109 ASP A CA 1
ATOM 865 C C . ASP A 1 109 ? 13.865 -2.664 -1.532 1.00 90.75 109 ASP A C 1
ATOM 867 O O . ASP A 1 109 ? 12.678 -2.459 -1.317 1.00 90.75 109 ASP A O 1
ATOM 871 N N . TRP A 1 110 ? 14.558 -1.910 -2.388 1.00 92.69 110 TRP A N 1
ATOM 872 C CA . TRP A 1 110 ? 14.027 -0.714 -3.056 1.00 92.69 110 TRP A CA 1
ATOM 873 C C . TRP A 1 110 ? 13.155 -1.031 -4.277 1.00 92.69 110 TRP A C 1
ATOM 875 O O . TRP A 1 110 ? 12.360 -0.199 -4.706 1.00 92.69 110 TRP A O 1
ATOM 885 N N . GLU A 1 111 ? 13.283 -2.243 -4.812 1.00 96.56 111 GLU A N 1
ATOM 886 C CA . GLU A 1 111 ? 12.498 -2.784 -5.925 1.00 96.56 111 GLU A CA 1
ATOM 887 C C . GLU A 1 111 ? 11.370 -3.710 -5.436 1.00 96.56 111 GLU A C 1
ATOM 889 O O . GLU A 1 111 ? 10.736 -4.408 -6.231 1.00 96.56 111 GLU A O 1
ATOM 894 N N . ARG A 1 112 ? 11.128 -3.761 -4.118 1.00 96.50 112 ARG A N 1
ATOM 895 C CA . ARG A 1 112 ? 10.064 -4.562 -3.508 1.00 96.50 112 ARG A CA 1
ATOM 896 C C . ARG A 1 112 ? 8.844 -3.714 -3.203 1.00 96.50 112 ARG A C 1
ATOM 898 O O . ARG A 1 112 ? 8.913 -2.712 -2.494 1.00 96.50 112 ARG A O 1
ATOM 905 N N . PHE A 1 113 ? 7.705 -4.206 -3.663 1.00 97.56 113 PHE A N 1
ATOM 906 C CA . PHE A 1 113 ? 6.419 -3.551 -3.534 1.00 97.56 113 PHE A CA 1
ATOM 907 C C . PHE A 1 113 ? 5.382 -4.481 -2.916 1.00 97.56 113 PHE A C 1
ATOM 909 O O . PHE A 1 113 ? 5.406 -5.702 -3.092 1.00 97.56 113 PHE A O 1
ATOM 916 N N . ILE A 1 114 ? 4.444 -3.873 -2.205 1.00 97.50 114 ILE A N 1
ATOM 917 C CA . ILE A 1 114 ? 3.309 -4.511 -1.558 1.00 97.50 114 ILE A CA 1
ATOM 918 C C . ILE A 1 114 ? 2.060 -4.077 -2.317 1.00 97.50 114 ILE A C 1
ATOM 920 O O . ILE A 1 114 ? 1.819 -2.888 -2.516 1.00 97.50 114 ILE A O 1
ATOM 924 N N . LEU A 1 115 ? 1.257 -5.049 -2.738 1.00 97.56 115 LEU A N 1
ATOM 925 C CA . LEU A 1 115 ? -0.030 -4.779 -3.364 1.00 97.56 115 LEU A CA 1
ATOM 926 C C . LEU A 1 115 ? -1.110 -4.681 -2.294 1.00 97.56 115 LEU A C 1
ATOM 928 O O . LEU A 1 115 ? -1.247 -5.573 -1.456 1.00 97.56 115 LEU A O 1
ATOM 932 N N . LEU A 1 116 ? -1.878 -3.598 -2.338 1.00 97.50 116 LEU A N 1
ATOM 933 C CA . LEU A 1 116 ? -2.904 -3.279 -1.358 1.00 97.50 116 LEU A CA 1
ATOM 934 C C . LEU A 1 116 ? -4.281 -3.280 -2.013 1.00 97.50 116 LEU A C 1
ATOM 936 O O . LEU A 1 116 ? -4.483 -2.691 -3.072 1.00 97.50 116 LEU A O 1
ATOM 940 N N . THR A 1 117 ? -5.237 -3.929 -1.358 1.00 97.06 117 THR A N 1
ATOM 941 C CA . THR A 1 117 ? -6.672 -3.793 -1.660 1.00 97.06 117 THR A CA 1
ATOM 942 C C . THR A 1 117 ? -7.225 -2.522 -1.012 1.00 97.06 117 THR A C 1
ATOM 944 O O . THR A 1 117 ? -6.561 -1.916 -0.163 1.00 97.06 117 THR A O 1
ATOM 947 N N . LYS A 1 118 ? -8.457 -2.123 -1.363 1.00 96.00 118 LYS A N 1
ATOM 948 C CA . LYS A 1 118 ? -9.095 -0.946 -0.748 1.00 96.00 118 LYS A CA 1
ATOM 949 C C . LYS A 1 118 ? -9.204 -1.138 0.762 1.00 96.00 118 LYS A C 1
ATOM 951 O O . LYS A 1 118 ? -8.831 -0.259 1.525 1.00 96.00 118 LYS A O 1
ATOM 956 N N . GLU A 1 119 ? -9.631 -2.320 1.189 1.00 97.00 119 GLU A N 1
ATOM 957 C CA . GLU A 1 119 ? -9.806 -2.669 2.594 1.00 97.00 119 GLU A CA 1
ATOM 958 C C . GLU A 1 119 ? -8.482 -2.600 3.372 1.00 97.00 119 GLU A C 1
ATOM 960 O O . GLU A 1 119 ? -8.470 -2.281 4.556 1.00 97.00 119 GLU A O 1
ATOM 965 N N . MET A 1 120 ? -7.343 -2.871 2.730 1.00 97.62 120 MET A N 1
ATOM 966 C CA . MET A 1 120 ? -6.034 -2.721 3.376 1.00 97.62 120 MET A CA 1
ATOM 967 C C . MET A 1 120 ? -5.655 -1.250 3.566 1.00 97.62 120 MET A C 1
ATOM 969 O O . MET A 1 120 ? -5.162 -0.891 4.635 1.00 97.62 120 MET A O 1
ATOM 973 N N . LEU A 1 121 ? -5.907 -0.401 2.562 1.00 96.75 121 LEU A N 1
ATOM 974 C CA . LEU A 1 121 ? -5.702 1.050 2.665 1.00 96.75 121 LEU A CA 1
ATOM 975 C C . LEU A 1 121 ? -6.619 1.670 3.724 1.00 96.75 121 LEU A C 1
ATOM 977 O O . LEU A 1 121 ? -6.165 2.452 4.554 1.00 96.75 121 LEU A O 1
ATOM 981 N N . ASP A 1 122 ? -7.879 1.247 3.750 1.00 97.00 122 ASP A N 1
ATOM 982 C CA . ASP A 1 122 ? -8.862 1.609 4.772 1.00 97.00 122 ASP A CA 1
ATOM 983 C C . ASP A 1 122 ? -8.379 1.212 6.172 1.00 97.00 122 ASP A C 1
ATOM 985 O O . ASP A 1 122 ? -8.475 1.992 7.120 1.00 97.00 122 ASP A O 1
ATOM 989 N N . GLY A 1 123 ? -7.795 0.016 6.298 1.00 97.38 123 GLY A N 1
ATOM 990 C CA . GLY A 1 123 ? -7.161 -0.441 7.528 1.00 97.38 123 GLY A CA 1
ATOM 991 C C . GLY A 1 123 ? -6.062 0.509 8.000 1.00 97.38 123 GLY A C 1
ATOM 992 O O . GLY A 1 123 ? -6.042 0.891 9.170 1.00 97.38 123 GLY A O 1
ATOM 993 N N . PHE A 1 124 ? -5.183 0.948 7.099 1.00 97.00 124 PHE A N 1
ATOM 994 C CA . PHE A 1 124 ? -4.167 1.945 7.434 1.00 97.00 124 PHE A CA 1
ATOM 995 C C . PHE A 1 124 ? -4.762 3.302 7.816 1.00 97.00 124 PHE A C 1
ATOM 997 O O . PHE A 1 124 ? -4.312 3.883 8.801 1.00 97.00 124 PHE A O 1
ATOM 1004 N N . ALA A 1 125 ? -5.781 3.784 7.101 1.00 95.94 125 ALA A N 1
ATOM 1005 C CA . ALA A 1 125 ? -6.436 5.055 7.408 1.00 95.94 125 ALA A CA 1
ATOM 1006 C C . ALA A 1 125 ? -7.009 5.067 8.837 1.00 95.94 125 ALA A C 1
ATOM 1008 O O . ALA A 1 125 ? -6.810 6.034 9.572 1.00 95.94 125 ALA A O 1
ATOM 1009 N N . VAL A 1 126 ? -7.629 3.961 9.269 1.00 96.94 126 VAL A N 1
ATOM 1010 C CA . VAL A 1 126 ? -8.132 3.786 10.644 1.00 96.94 126 VAL A CA 1
ATOM 1011 C C . VAL A 1 126 ? -7.006 3.787 11.677 1.00 96.94 126 VAL A C 1
ATOM 1013 O O . VAL A 1 126 ? -7.166 4.337 12.765 1.00 96.94 126 VAL A O 1
ATOM 1016 N N . LEU A 1 127 ? -5.858 3.188 11.355 1.00 96.69 127 LEU A N 1
ATOM 1017 C CA . LEU A 1 127 ? -4.708 3.169 12.260 1.00 96.69 127 LEU A CA 1
ATOM 1018 C C . LEU A 1 127 ? -3.979 4.524 12.329 1.00 96.69 127 LEU A C 1
ATOM 1020 O O . LEU A 1 127 ? -3.352 4.818 13.346 1.00 96.69 127 LEU A O 1
ATOM 1024 N N . GLN A 1 128 ? -4.038 5.340 11.276 1.00 95.31 128 GLN A N 1
ATOM 1025 C CA . GLN A 1 128 ? -3.325 6.619 11.166 1.00 95.31 128 GLN A CA 1
ATOM 1026 C C . GLN A 1 128 ? -4.123 7.825 11.667 1.00 95.31 128 GLN A C 1
ATOM 1028 O O . GLN A 1 128 ? -3.534 8.760 12.207 1.00 95.31 128 GLN A O 1
ATOM 1033 N N . ASP A 1 129 ? -5.444 7.828 11.500 1.00 94.25 129 ASP A N 1
ATOM 1034 C CA . ASP A 1 129 ? -6.288 8.952 11.898 1.00 94.25 129 ASP A CA 1
ATOM 1035 C C . ASP A 1 129 ? -7.437 8.485 12.799 1.00 94.25 129 ASP A C 1
ATOM 1037 O O . ASP A 1 129 ? -8.360 7.771 12.402 1.00 94.25 129 ASP A O 1
ATOM 1041 N N . ARG A 1 130 ? -7.391 8.973 14.043 1.00 91.69 130 ARG A N 1
ATOM 1042 C CA . ARG A 1 130 ? -8.369 8.680 15.096 1.00 91.69 130 ARG A CA 1
ATOM 1043 C C . ARG A 1 130 ? -9.782 9.155 14.763 1.00 91.69 130 ARG A C 1
ATOM 1045 O O . ARG A 1 130 ? -10.734 8.700 15.391 1.00 91.69 130 ARG A O 1
ATOM 1052 N N . SER A 1 131 ? -9.951 10.043 13.783 1.00 93.62 131 SER A N 1
ATOM 1053 C CA . SER A 1 131 ? -11.275 10.428 13.289 1.00 93.62 131 SER A CA 1
ATOM 1054 C C . SER A 1 131 ? -12.010 9.264 12.607 1.00 93.62 131 SER A C 1
ATOM 1056 O O . SER A 1 131 ? -13.242 9.273 12.554 1.00 93.62 131 SER A O 1
ATOM 1058 N N . TYR A 1 132 ? -11.287 8.233 12.154 1.00 94.25 132 TYR A N 1
ATOM 1059 C CA . TYR A 1 132 ? -11.850 7.009 11.578 1.00 94.25 132 TYR A CA 1
ATOM 1060 C C . TYR A 1 132 ? -12.022 5.874 12.603 1.00 94.25 132 TYR A C 1
ATOM 1062 O O . TYR A 1 132 ? -12.723 4.897 12.336 1.00 94.25 132 TYR A O 1
ATOM 1070 N N . GLY A 1 133 ? -11.444 5.959 13.797 1.00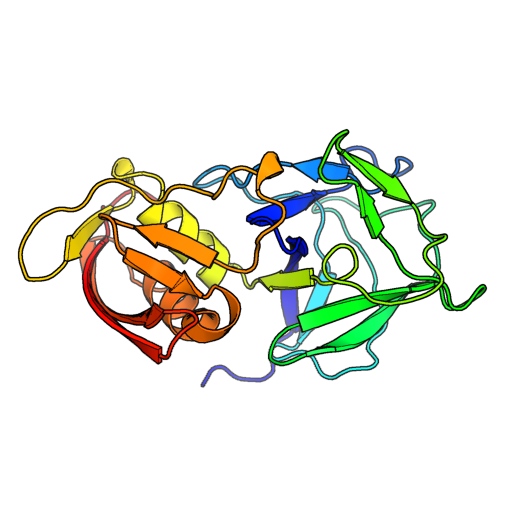 93.69 133 GLY A N 1
ATOM 1071 C CA . GLY A 1 133 ? -11.673 4.935 14.809 1.00 93.69 133 GLY A CA 1
ATOM 1072 C C . GLY A 1 133 ? -10.818 5.077 16.053 1.00 93.69 133 GLY A C 1
ATOM 1073 O O . GLY A 1 133 ? -9.775 5.730 16.063 1.00 93.69 133 GLY A O 1
ATOM 1074 N N . GLU A 1 134 ? -11.270 4.420 17.113 1.00 95.44 134 GLU A N 1
ATOM 1075 C CA . GLU A 1 134 ? -10.501 4.265 18.337 1.00 95.44 134 GLU A CA 1
ATOM 1076 C C . GLU A 1 134 ? -9.742 2.941 18.293 1.00 95.44 134 GLU A C 1
ATOM 1078 O O . GLU A 1 134 ? -10.333 1.882 18.082 1.00 95.44 134 GLU A O 1
ATOM 1083 N N . VAL A 1 135 ? -8.427 3.007 18.496 1.00 96.94 135 VAL A N 1
ATOM 1084 C CA . VAL A 1 135 ? -7.540 1.843 18.499 1.00 96.94 135 VAL A CA 1
ATOM 1085 C C . VAL A 1 135 ? -7.004 1.640 19.906 1.00 96.94 135 VAL A C 1
ATOM 1087 O O . VAL A 1 135 ? -6.395 2.543 20.489 1.00 96.94 135 VAL A O 1
ATOM 1090 N N . GLN A 1 136 ? -7.203 0.438 20.433 1.00 97.31 136 GLN A N 1
ATOM 1091 C CA . GLN A 1 136 ? -6.724 0.037 21.746 1.00 97.31 136 GLN A CA 1
ATOM 1092 C C . GLN A 1 136 ? -5.809 -1.178 21.641 1.00 97.31 136 GLN A C 1
ATOM 1094 O O . GLN A 1 136 ? -6.065 -2.111 20.880 1.00 97.31 136 GLN A O 1
ATOM 1099 N N . MET A 1 137 ? -4.761 -1.192 22.460 1.00 95.56 137 MET A N 1
ATOM 1100 C CA . MET A 1 137 ? -3.867 -2.329 22.638 1.00 95.56 137 MET A CA 1
ATOM 1101 C C . MET A 1 137 ? -3.848 -2.695 24.115 1.00 95.56 137 MET A C 1
ATOM 1103 O O . MET A 1 137 ? -3.625 -1.840 24.973 1.00 95.56 137 MET A O 1
ATOM 1107 N N . SER A 1 138 ? -4.128 -3.961 24.427 1.00 89.12 138 SER A N 1
ATOM 1108 C CA . SER A 1 138 ? -4.226 -4.432 25.817 1.00 89.12 138 SER A CA 1
ATOM 1109 C C . SER A 1 138 ? -5.173 -3.578 26.681 1.00 89.12 138 SER A C 1
ATOM 1111 O O . SER A 1 138 ? -4.862 -3.274 27.831 1.00 89.12 138 SER A O 1
ATOM 1113 N N . GLY A 1 139 ? -6.306 -3.150 26.109 1.00 90.19 139 GLY A N 1
ATOM 1114 C CA . GLY A 1 139 ? -7.337 -2.350 26.785 1.00 90.19 139 GLY A CA 1
ATOM 1115 C C . GLY A 1 139 ? -7.021 -0.861 26.957 1.00 90.19 139 GLY A C 1
ATOM 1116 O O . GLY A 1 139 ? -7.791 -0.158 27.603 1.00 90.19 139 GLY A O 1
ATOM 1117 N N . HIS A 1 140 ? -5.911 -0.369 26.400 1.00 93.75 140 HIS A N 1
ATOM 1118 C CA . HIS A 1 140 ? -5.516 1.035 26.505 1.00 93.75 140 HIS A CA 1
ATOM 1119 C C . HIS A 1 140 ? -5.477 1.694 25.121 1.00 93.75 140 HIS A C 1
ATOM 1121 O O . HIS A 1 140 ? -4.948 1.081 24.189 1.00 93.75 140 HIS A O 1
ATOM 1127 N N . PRO A 1 141 ? -5.979 2.934 24.965 1.00 95.00 141 PRO A N 1
ATOM 1128 C CA . PRO A 1 141 ? -5.836 3.685 23.722 1.00 95.00 141 PRO A CA 1
ATOM 1129 C C . PRO A 1 141 ? -4.366 3.853 23.339 1.00 95.00 141 PRO A C 1
ATOM 1131 O O . PRO A 1 141 ? -3.537 4.199 24.183 1.00 95.00 141 PRO A O 1
ATOM 1134 N N . VAL A 1 142 ? -4.046 3.662 22.060 1.00 95.19 142 VAL A N 1
ATOM 1135 C CA . VAL A 1 142 ? -2.677 3.829 21.552 1.00 95.19 142 VAL A CA 1
ATOM 1136 C C . VAL A 1 142 ? -2.541 5.041 20.628 1.00 95.19 142 VAL A C 1
ATOM 1138 O O . VAL A 1 142 ? -3.515 5.469 19.999 1.00 95.19 142 VAL A O 1
ATOM 1141 N N . PRO A 1 143 ? -1.351 5.667 20.559 1.00 94.06 143 PRO A N 1
ATOM 1142 C CA . PRO A 1 143 ? -1.002 6.613 19.502 1.00 94.06 143 PRO A CA 1
ATOM 1143 C C . PRO A 1 143 ? -1.302 6.072 18.103 1.00 94.06 143 PRO A C 1
ATOM 1145 O O . PRO A 1 143 ? -1.280 4.860 17.889 1.00 94.06 143 PRO A O 1
ATOM 1148 N N . ALA A 1 144 ? -1.559 6.993 17.172 1.00 94.69 144 ALA A N 1
ATOM 1149 C CA . ALA A 1 144 ? -1.720 6.673 15.761 1.00 94.69 144 ALA A CA 1
ATOM 1150 C C . ALA A 1 144 ? -0.477 5.977 15.189 1.00 94.69 144 ALA A C 1
ATOM 1152 O O . ALA A 1 144 ? 0.623 6.072 15.744 1.00 94.69 144 ALA A O 1
ATOM 1153 N N . LEU A 1 145 ? -0.674 5.287 14.070 1.00 95.50 145 LEU A N 1
ATOM 1154 C CA . LEU A 1 145 ? 0.384 4.635 13.320 1.00 95.50 145 LEU A CA 1
ATOM 1155 C C . LEU A 1 145 ? 1.440 5.646 12.866 1.00 95.50 145 LEU A C 1
ATOM 1157 O O . LEU A 1 145 ? 1.118 6.730 12.384 1.00 95.50 145 LEU A O 1
ATOM 1161 N N . VAL A 1 146 ? 2.705 5.251 12.984 1.00 92.62 146 VAL A N 1
ATOM 1162 C CA . VAL A 1 146 ? 3.865 6.031 12.552 1.00 92.62 146 VAL A CA 1
ATOM 1163 C C . VAL A 1 146 ? 4.696 5.203 11.580 1.00 92.62 146 VAL A C 1
ATOM 1165 O O . VAL A 1 146 ? 5.038 4.048 11.855 1.00 92.62 146 VAL A O 1
ATOM 1168 N N . TRP A 1 147 ? 5.037 5.810 10.447 1.00 90.38 147 TRP A N 1
ATOM 1169 C CA . TRP A 1 147 ? 5.962 5.235 9.477 1.00 90.38 147 TRP A CA 1
ATOM 1170 C C . TRP A 1 147 ? 7.412 5.405 9.940 1.00 90.38 147 TRP A C 1
ATOM 1172 O O . TRP A 1 147 ? 7.751 6.460 10.486 1.00 90.38 147 TRP A O 1
ATOM 1182 N N . PRO A 1 148 ? 8.280 4.399 9.739 1.00 86.44 148 PRO A N 1
ATOM 1183 C CA . PRO A 1 148 ? 9.697 4.540 10.039 1.00 86.44 148 PRO A CA 1
ATOM 1184 C C . PRO A 1 148 ? 10.347 5.614 9.165 1.00 86.44 148 PRO A C 1
ATOM 1186 O O . PRO A 1 148 ? 9.901 5.901 8.050 1.00 86.44 148 PRO A O 1
ATOM 1189 N N . SER A 1 149 ? 11.431 6.204 9.672 1.00 84.88 149 SER A N 1
ATOM 1190 C CA . SER A 1 149 ? 12.206 7.153 8.882 1.00 84.88 149 SER A CA 1
ATOM 1191 C C . SER A 1 149 ? 12.875 6.426 7.727 1.00 84.88 149 SER A C 1
ATOM 1193 O O . SER A 1 149 ? 13.631 5.474 7.906 1.00 84.88 149 SER A O 1
ATOM 1195 N N . VAL A 1 150 ? 12.665 6.948 6.527 1.00 81.31 150 VAL A N 1
ATOM 1196 C CA . VAL A 1 150 ? 13.280 6.449 5.298 1.00 81.31 150 VAL A CA 1
ATOM 1197 C C . VAL A 1 150 ? 14.821 6.472 5.381 1.00 81.31 150 VAL A C 1
ATOM 1199 O O . VAL A 1 150 ? 15.498 5.649 4.765 1.00 81.31 150 VAL A O 1
ATOM 1202 N N . ALA A 1 151 ? 15.388 7.359 6.209 1.00 79.44 151 ALA A N 1
ATOM 1203 C CA . ALA A 1 151 ? 16.827 7.448 6.456 1.00 79.44 151 ALA A CA 1
ATOM 1204 C C . ALA A 1 151 ? 17.412 6.216 7.172 1.00 79.44 151 ALA A C 1
ATOM 1206 O O . ALA A 1 151 ? 18.611 5.963 7.049 1.00 79.44 151 ALA A O 1
ATOM 1207 N N . GLU A 1 152 ? 16.590 5.450 7.893 1.00 80.56 152 GLU A N 1
ATOM 1208 C CA . GLU A 1 152 ? 17.019 4.222 8.572 1.00 80.56 152 GLU A CA 1
ATOM 1209 C C . GLU A 1 152 ? 17.252 3.077 7.578 1.00 80.56 152 GLU A C 1
ATOM 1211 O O . GLU A 1 152 ? 17.973 2.135 7.894 1.00 80.56 152 GLU A O 1
ATOM 1216 N N . ASN A 1 153 ? 16.705 3.179 6.357 1.00 80.88 153 ASN A N 1
ATOM 1217 C CA . ASN A 1 153 ? 16.790 2.157 5.310 1.00 80.88 153 ASN A CA 1
ATOM 1218 C C . ASN A 1 153 ? 16.319 0.767 5.785 1.00 80.88 153 ASN A C 1
ATOM 1220 O O . ASN A 1 153 ? 16.884 -0.261 5.417 1.00 80.88 153 ASN A O 1
ATOM 1224 N N . ILE A 1 154 ? 15.274 0.752 6.613 1.00 83.56 154 ILE A N 1
ATOM 1225 C CA . ILE A 1 154 ? 14.554 -0.445 7.053 1.00 83.56 154 ILE A CA 1
ATOM 1226 C C . ILE A 1 154 ? 13.099 -0.251 6.619 1.00 83.56 154 ILE A C 1
ATOM 1228 O O . ILE A 1 154 ? 12.568 0.854 6.718 1.00 83.56 154 ILE A O 1
ATOM 1232 N N . GLY A 1 155 ? 12.448 -1.304 6.134 1.00 88.75 155 GLY A N 1
ATOM 1233 C CA . GLY A 1 155 ? 11.073 -1.219 5.645 1.00 88.75 155 GLY A CA 1
ATOM 1234 C C . GLY A 1 155 ? 10.275 -2.494 5.875 1.00 88.75 155 GLY A C 1
ATOM 1235 O O . GLY A 1 155 ? 10.709 -3.399 6.589 1.00 88.75 155 GLY A O 1
ATOM 1236 N N . ASN A 1 156 ? 9.070 -2.528 5.310 1.00 92.62 156 ASN A N 1
ATOM 1237 C CA . ASN A 1 156 ? 8.030 -3.524 5.552 1.00 92.62 156 ASN A CA 1
ATOM 1238 C C . ASN A 1 156 ? 7.584 -3.607 7.024 1.00 92.62 156 ASN A C 1
ATOM 1240 O O . ASN A 1 156 ? 7.221 -4.672 7.533 1.00 92.62 156 ASN A O 1
ATOM 1244 N N . PHE A 1 157 ? 7.581 -2.473 7.722 1.00 94.62 157 PHE A N 1
ATOM 1245 C CA . PHE A 1 157 ? 7.002 -2.365 9.054 1.00 94.62 157 PHE A CA 1
ATOM 1246 C C . PHE A 1 157 ? 6.473 -0.957 9.327 1.00 94.62 157 PHE A C 1
ATOM 1248 O O . PHE A 1 157 ? 6.852 0.010 8.669 1.00 94.62 157 PHE A O 1
ATOM 1255 N N . ALA A 1 158 ? 5.598 -0.862 10.321 1.00 95.12 158 ALA A N 1
ATOM 1256 C CA . ALA A 1 158 ? 5.112 0.390 10.880 1.00 95.12 158 ALA A CA 1
ATOM 1257 C C . ALA A 1 158 ? 4.998 0.264 12.404 1.00 95.12 158 ALA A C 1
ATOM 1259 O O . ALA A 1 158 ? 4.895 -0.843 12.947 1.00 95.12 158 ALA A O 1
ATOM 1260 N N . TRP A 1 159 ? 5.019 1.401 13.095 1.00 95.81 159 TRP A N 1
ATOM 1261 C CA . TRP A 1 159 ? 4.862 1.465 14.544 1.00 95.81 159 TRP A CA 1
ATOM 1262 C C . TRP A 1 159 ? 3.428 1.814 14.912 1.00 95.81 159 TRP A C 1
ATOM 1264 O O . TRP A 1 159 ? 2.865 2.766 14.381 1.00 95.81 159 TRP A O 1
ATOM 1274 N N . LEU A 1 160 ? 2.861 1.100 15.878 1.00 96.38 160 LEU A N 1
ATOM 1275 C CA . LEU A 1 160 ? 1.577 1.435 16.486 1.00 96.38 160 LEU A CA 1
ATOM 1276 C C . LEU A 1 160 ? 1.696 1.266 17.996 1.00 96.38 160 LEU A C 1
ATOM 1278 O O . LEU A 1 160 ? 2.007 0.179 18.471 1.00 96.38 160 LEU A O 1
ATOM 1282 N N . GLY A 1 161 ? 1.492 2.338 18.763 1.00 91.69 161 GLY A N 1
ATOM 1283 C CA . GLY A 1 161 ? 1.600 2.276 20.226 1.00 91.69 161 GLY A CA 1
ATOM 1284 C C . GLY A 1 161 ? 2.921 1.709 20.758 1.00 91.69 161 GLY A C 1
ATOM 1285 O O . GLY A 1 161 ? 2.920 1.034 21.780 1.00 91.69 161 GLY A O 1
ATOM 1286 N N . GLY A 1 162 ? 4.033 1.942 20.053 1.00 91.69 162 GLY A N 1
ATOM 1287 C CA . GLY A 1 162 ? 5.351 1.403 20.411 1.00 91.69 162 GLY A CA 1
ATOM 1288 C C . GLY A 1 162 ? 5.602 -0.046 19.975 1.00 91.69 162 GLY A C 1
ATOM 1289 O O . GLY A 1 162 ? 6.694 -0.557 20.198 1.00 91.69 162 GLY A O 1
ATOM 1290 N N . PHE A 1 163 ? 4.641 -0.704 19.321 1.00 95.69 163 PHE A N 1
ATOM 1291 C CA . PHE A 1 163 ? 4.815 -2.029 18.727 1.00 95.69 163 PHE A CA 1
ATOM 1292 C C . PHE A 1 163 ? 5.130 -1.916 17.229 1.00 95.69 163 PHE A C 1
ATOM 1294 O O . PHE A 1 163 ? 4.341 -1.344 16.474 1.00 95.69 163 PHE A O 1
ATOM 1301 N N . ALA A 1 164 ? 6.264 -2.472 16.795 1.00 95.94 164 ALA A N 1
ATOM 1302 C CA . ALA A 1 164 ? 6.600 -2.605 15.379 1.00 95.94 164 ALA A CA 1
ATOM 1303 C C . ALA A 1 164 ? 5.940 -3.860 14.801 1.00 95.94 164 ALA A C 1
ATOM 1305 O O . ALA A 1 164 ? 6.273 -4.980 15.197 1.00 95.94 164 ALA A O 1
ATOM 1306 N N . PHE A 1 165 ? 5.041 -3.687 13.835 1.00 97.06 165 PHE A N 1
ATOM 1307 C CA . PHE A 1 165 ? 4.408 -4.799 13.126 1.00 97.06 165 PHE A CA 1
ATOM 1308 C C . PHE A 1 165 ? 4.873 -4.861 11.673 1.00 97.06 165 PHE A C 1
ATOM 1310 O O . PHE A 1 165 ? 5.088 -3.829 11.043 1.00 97.06 165 PHE A O 1
ATOM 1317 N N . SER A 1 166 ? 5.011 -6.072 11.129 1.00 96.75 166 SER A N 1
ATOM 1318 C CA . SER A 1 166 ? 5.357 -6.263 9.717 1.00 96.75 166 SER A CA 1
ATOM 1319 C C . SER A 1 166 ? 4.141 -6.023 8.826 1.00 96.75 166 SER A C 1
ATOM 1321 O O . SER A 1 166 ? 3.074 -6.573 9.089 1.00 96.75 166 SER A O 1
ATOM 1323 N N . ILE A 1 167 ? 4.273 -5.257 7.747 1.00 96.94 167 ILE A N 1
ATOM 1324 C CA . ILE A 1 167 ? 3.117 -4.950 6.893 1.00 96.94 167 ILE A CA 1
ATOM 1325 C C . ILE A 1 167 ? 2.648 -6.205 6.152 1.00 96.94 167 ILE A C 1
ATOM 1327 O O . ILE A 1 167 ? 1.478 -6.584 6.254 1.00 96.94 167 ILE A O 1
ATOM 1331 N N . THR A 1 168 ? 3.561 -6.905 5.473 1.00 96.50 168 THR A N 1
ATOM 1332 C CA . THR A 1 168 ? 3.221 -8.083 4.656 1.00 96.50 168 THR A CA 1
ATOM 1333 C C . THR A 1 168 ? 2.633 -9.240 5.458 1.00 96.50 168 THR A C 1
ATOM 1335 O O . THR A 1 168 ? 1.793 -9.974 4.938 1.00 96.50 168 THR A O 1
ATOM 1338 N N . ARG A 1 169 ? 3.015 -9.389 6.734 1.00 97.06 169 ARG A N 1
ATOM 1339 C CA . ARG A 1 169 ? 2.470 -10.425 7.633 1.00 97.06 169 ARG A CA 1
ATOM 1340 C C . ARG A 1 169 ? 1.083 -10.090 8.176 1.00 97.06 169 ARG A C 1
ATOM 1342 O O . ARG A 1 169 ? 0.432 -10.955 8.753 1.00 97.06 169 ARG A O 1
ATOM 1349 N N . ASN A 1 170 ? 0.636 -8.844 8.024 1.00 98.12 170 ASN A N 1
ATOM 1350 C CA . ASN A 1 170 ? -0.607 -8.353 8.612 1.00 98.12 170 ASN A CA 1
ATOM 1351 C C . ASN A 1 170 ? -1.622 -7.858 7.574 1.00 98.12 170 ASN A C 1
ATOM 1353 O O . ASN A 1 170 ? -2.646 -7.311 7.972 1.00 98.12 170 ASN A O 1
ATOM 1357 N N . LEU A 1 171 ? -1.407 -8.093 6.272 1.00 97.56 171 LEU A N 1
ATOM 1358 C CA . LEU A 1 171 ? -2.323 -7.660 5.202 1.00 97.56 171 LEU A CA 1
ATOM 1359 C C . LEU A 1 171 ? -3.768 -8.125 5.418 1.00 97.56 171 LEU A C 1
ATOM 1361 O O . LEU A 1 171 ? -4.699 -7.340 5.262 1.00 97.56 171 LEU A O 1
ATOM 1365 N N . GLU A 1 172 ? -3.977 -9.374 5.839 1.00 97.00 172 GLU A N 1
ATOM 1366 C CA . GLU A 1 172 ? -5.328 -9.869 6.134 1.00 97.00 172 GLU A CA 1
ATOM 1367 C C . GLU A 1 172 ? -5.976 -9.143 7.315 1.00 97.00 172 GLU A C 1
ATOM 1369 O O . GLU A 1 172 ? -7.182 -8.910 7.317 1.00 97.00 172 GLU A O 1
ATOM 1374 N N . ASN A 1 173 ? -5.192 -8.793 8.335 1.00 98.12 173 ASN A N 1
ATOM 1375 C CA . ASN A 1 173 ? -5.704 -8.083 9.501 1.00 98.12 173 ASN A CA 1
ATOM 1376 C C . ASN A 1 173 ? -5.957 -6.608 9.183 1.00 98.12 173 ASN A C 1
ATOM 1378 O O . ASN A 1 173 ? -6.975 -6.082 9.620 1.00 98.12 173 ASN A O 1
ATOM 1382 N N . LEU A 1 174 ? -5.123 -5.979 8.351 1.00 98.06 174 LEU A N 1
ATOM 1383 C CA . LEU A 1 174 ? -5.384 -4.650 7.793 1.00 98.06 174 LEU A CA 1
ATOM 1384 C C . LEU A 1 174 ? -6.692 -4.643 6.991 1.00 98.06 174 LEU A C 1
ATOM 1386 O O . LEU A 1 174 ? -7.550 -3.803 7.243 1.00 98.06 174 LEU A O 1
ATOM 1390 N N . ALA A 1 175 ? -6.902 -5.639 6.124 1.00 97.88 175 ALA A N 1
ATOM 1391 C CA . ALA A 1 175 ? -8.152 -5.788 5.381 1.00 97.88 175 ALA A CA 1
ATOM 1392 C C . ALA A 1 175 ? -9.370 -5.976 6.304 1.00 97.88 175 ALA A C 1
ATOM 1394 O O . ALA A 1 175 ? -10.422 -5.389 6.068 1.00 97.88 175 ALA A O 1
ATOM 1395 N N . LYS A 1 176 ? -9.248 -6.758 7.387 1.00 98.06 176 LYS A N 1
ATOM 1396 C CA . LYS A 1 176 ? -10.329 -6.905 8.383 1.00 98.06 176 LYS A CA 1
ATOM 1397 C C . LYS A 1 176 ? -10.659 -5.581 9.073 1.00 98.06 176 LYS A C 1
ATOM 1399 O O . LYS A 1 176 ? -11.839 -5.294 9.266 1.00 98.06 176 LYS A O 1
ATOM 1404 N N . ILE A 1 177 ? -9.647 -4.784 9.429 1.00 97.88 177 ILE A N 1
ATOM 1405 C CA . ILE A 1 177 ? -9.856 -3.451 10.014 1.00 97.88 177 ILE A CA 1
ATOM 1406 C C . ILE A 1 177 ? -10.636 -2.574 9.031 1.00 97.88 177 ILE A C 1
ATOM 1408 O O . ILE A 1 177 ? -11.687 -2.052 9.397 1.00 97.88 177 ILE A O 1
ATOM 1412 N N . GLY A 1 178 ? -10.172 -2.454 7.785 1.00 97.00 178 GLY A N 1
ATOM 1413 C CA . GLY A 1 178 ? -10.817 -1.584 6.802 1.00 97.00 178 GLY A CA 1
ATOM 1414 C C . GLY A 1 178 ? -12.212 -2.040 6.377 1.00 97.00 178 GLY A C 1
ATOM 1415 O O . GLY A 1 178 ? -13.087 -1.211 6.155 1.00 97.00 178 GLY A O 1
ATOM 1416 N N . ALA A 1 179 ? -12.468 -3.350 6.359 1.00 96.69 179 ALA A N 1
ATOM 1417 C CA . ALA A 1 179 ? -13.791 -3.910 6.077 1.00 96.69 179 ALA A CA 1
ATOM 1418 C C . ALA A 1 179 ? -14.785 -3.784 7.251 1.00 96.69 179 ALA A C 1
ATOM 1420 O O . ALA A 1 179 ? -15.951 -4.166 7.117 1.00 96.69 179 ALA A O 1
ATOM 1421 N N . THR A 1 180 ? -14.348 -3.294 8.416 1.00 97.31 180 THR A N 1
ATOM 1422 C CA . THR A 1 180 ? -15.227 -3.139 9.579 1.00 97.31 180 THR A CA 1
ATOM 1423 C C . THR A 1 180 ? -16.205 -1.994 9.341 1.00 97.31 180 THR A C 1
ATOM 1425 O O . THR A 1 180 ? -15.816 -0.852 9.087 1.00 97.31 180 THR A O 1
ATOM 1428 N N . ALA A 1 181 ? -17.497 -2.313 9.430 1.00 95.62 181 ALA A N 1
ATOM 1429 C CA . ALA A 1 181 ? -18.559 -1.342 9.218 1.00 95.62 181 ALA A CA 1
ATOM 1430 C C . ALA A 1 181 ? -18.507 -0.199 10.257 1.00 95.62 181 ALA A C 1
ATOM 1432 O O . ALA A 1 181 ? -18.081 -0.430 11.395 1.00 95.62 181 ALA A O 1
ATOM 1433 N N . PRO A 1 182 ? -18.974 1.011 9.901 1.00 94.94 182 PRO A N 1
ATOM 1434 C CA . PRO A 1 182 ? -19.089 2.125 10.841 1.00 94.94 182 PRO A CA 1
ATOM 1435 C C . PRO A 1 182 ? -19.846 1.733 12.122 1.00 94.94 182 PRO A C 1
ATOM 1437 O O . PRO A 1 182 ? -20.790 0.936 12.086 1.00 94.94 182 PRO A O 1
ATOM 1440 N N . GLY A 1 183 ? -19.361 2.210 13.272 1.00 95.44 183 GLY A N 1
ATOM 1441 C CA . GLY A 1 183 ? -19.921 1.902 14.593 1.00 95.44 183 GLY A CA 1
ATOM 1442 C C . GLY A 1 183 ? -19.701 0.461 15.081 1.00 95.44 183 GLY A C 1
ATOM 1443 O O . GLY A 1 183 ? -20.186 0.092 16.155 1.00 95.44 183 GLY A O 1
ATOM 1444 N N . LYS A 1 184 ? -19.002 -0.391 14.317 1.00 97.56 184 LYS A N 1
ATOM 1445 C CA . LYS A 1 184 ? -18.670 -1.767 14.720 1.00 97.56 184 LYS A CA 1
ATOM 1446 C C . LYS A 1 184 ? -17.251 -1.874 15.252 1.00 97.56 184 LYS A C 1
ATOM 1448 O O . LYS A 1 184 ? -16.379 -1.064 14.944 1.00 97.56 184 LYS A O 1
ATOM 1453 N N . SER A 1 185 ? -17.041 -2.911 16.055 1.00 97.06 185 SER A N 1
ATOM 1454 C CA . SER A 1 185 ? -15.737 -3.264 16.588 1.00 97.06 185 SER A CA 1
ATOM 1455 C C . SER A 1 185 ? -15.153 -4.484 15.890 1.00 97.06 185 SER A C 1
ATOM 1457 O O . SER A 1 185 ? -15.883 -5.375 15.446 1.00 97.06 185 SER A O 1
ATOM 1459 N N . VAL A 1 186 ? -13.829 -4.544 15.845 1.00 98.12 186 VAL A N 1
ATOM 1460 C CA . VAL A 1 186 ? -13.074 -5.699 15.371 1.00 98.12 186 VAL A CA 1
ATOM 1461 C C . VAL A 1 186 ? -11.859 -5.917 16.257 1.00 98.12 186 VAL A C 1
ATOM 1463 O O . VAL A 1 186 ? -11.150 -4.974 16.609 1.00 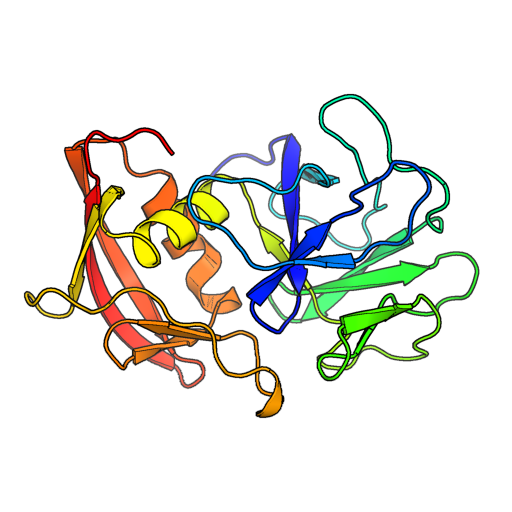98.12 186 VAL A O 1
ATOM 1466 N N . ASP A 1 187 ? -11.607 -7.180 16.580 1.00 98.06 187 ASP A N 1
ATOM 1467 C CA . ASP A 1 187 ? -10.386 -7.593 17.253 1.00 98.06 187 ASP A CA 1
ATOM 1468 C C . ASP A 1 187 ? -9.449 -8.248 16.242 1.00 98.06 187 ASP A C 1
ATOM 1470 O O . ASP A 1 187 ? -9.833 -9.158 15.499 1.00 98.06 187 ASP A O 1
ATOM 1474 N N . VAL A 1 188 ? -8.200 -7.794 16.217 1.00 97.88 188 VAL A N 1
ATOM 1475 C CA . VAL A 1 188 ? -7.165 -8.341 15.337 1.00 97.88 188 VAL A CA 1
ATOM 1476 C C . VAL A 1 188 ? -5.867 -8.563 16.093 1.00 97.88 188 VAL A C 1
ATOM 1478 O O . VAL A 1 188 ? -5.657 -8.095 17.211 1.00 97.88 188 VAL A O 1
ATOM 1481 N N . THR A 1 189 ? -4.977 -9.319 15.468 1.00 97.44 189 THR A N 1
ATOM 1482 C CA . THR A 1 189 ? -3.653 -9.612 16.002 1.00 97.44 189 THR A CA 1
ATOM 1483 C C . THR A 1 189 ? -2.611 -9.040 15.056 1.00 97.44 189 THR A C 1
ATOM 1485 O O . THR A 1 189 ? -2.625 -9.368 13.876 1.00 97.44 189 THR A O 1
ATOM 1488 N N . LEU A 1 190 ? -1.718 -8.193 15.557 1.00 97.44 190 LEU A N 1
ATOM 1489 C CA . LEU A 1 190 ? -0.556 -7.738 14.809 1.00 97.44 190 LEU A CA 1
ATOM 1490 C C . LEU A 1 190 ? 0.649 -8.626 15.103 1.00 97.44 190 LEU A C 1
ATOM 1492 O O . LEU A 1 190 ? 0.904 -8.960 16.257 1.00 97.44 190 LEU A O 1
ATOM 1496 N N . VAL A 1 191 ? 1.396 -8.967 14.057 1.00 97.88 191 VAL A N 1
ATOM 1497 C CA . VAL A 1 191 ? 2.622 -9.772 14.134 1.00 97.88 191 VAL A CA 1
ATOM 1498 C C . VAL A 1 191 ? 3.853 -8.913 13.831 1.00 97.88 191 VAL A C 1
ATOM 1500 O O . VAL A 1 191 ? 3.888 -8.217 12.812 1.00 97.88 191 VAL A O 1
ATOM 1503 N N . SER A 1 192 ? 4.871 -8.969 14.688 1.00 96.56 192 SER A N 1
ATOM 1504 C CA . SER A 1 192 ? 6.143 -8.262 14.505 1.00 96.56 192 SER A CA 1
ATOM 1505 C C . SER A 1 192 ? 6.995 -8.897 13.395 1.00 96.56 192 SER A C 1
ATOM 1507 O O . SER A 1 192 ? 6.750 -10.042 12.989 1.00 96.56 192 SER A O 1
ATOM 1509 N N . PRO A 1 193 ? 8.040 -8.211 12.901 1.00 92.81 193 PRO A N 1
ATOM 1510 C CA . PRO A 1 193 ? 9.041 -8.839 12.038 1.00 92.81 193 PRO A CA 1
ATOM 1511 C C . PRO A 1 193 ? 9.675 -10.096 12.660 1.00 92.81 193 PRO A C 1
ATOM 1513 O O . PRO A 1 193 ? 9.984 -11.044 11.944 1.00 92.81 193 PRO A O 1
ATOM 1516 N N . HIS A 1 194 ? 9.788 -10.150 13.990 1.00 93.94 194 HIS A N 1
ATOM 1517 C CA . HIS A 1 194 ? 10.392 -11.262 14.732 1.00 93.94 194 HIS A CA 1
ATOM 1518 C C . HIS A 1 194 ? 9.385 -12.332 15.186 1.00 93.94 194 HIS A C 1
ATOM 1520 O O . HIS A 1 194 ? 9.786 -13.370 15.702 1.00 93.94 194 HIS A O 1
ATOM 1526 N N . GLY A 1 195 ? 8.086 -12.130 14.935 1.00 94.56 195 GLY A N 1
ATOM 1527 C CA . GLY A 1 195 ? 7.028 -13.083 15.288 1.00 94.56 195 GLY A CA 1
ATOM 1528 C C . GLY A 1 195 ? 6.340 -12.824 16.627 1.00 94.56 195 GLY A C 1
ATOM 1529 O O . GLY A 1 195 ? 5.446 -13.586 16.986 1.00 94.56 195 GLY A O 1
ATOM 1530 N N . ASP A 1 196 ? 6.695 -11.747 17.329 1.00 96.88 196 ASP A N 1
ATOM 1531 C CA . ASP A 1 196 ? 5.947 -11.284 18.499 1.00 96.88 196 ASP A CA 1
ATOM 1532 C C . ASP A 1 196 ? 4.544 -10.849 18.098 1.00 96.88 196 ASP A C 1
ATOM 1534 O O . ASP A 1 196 ? 4.282 -10.497 16.946 1.00 96.88 196 ASP A O 1
ATOM 1538 N N . ILE A 1 197 ? 3.635 -10.850 19.064 1.00 97.00 197 ILE A N 1
ATOM 1539 C CA . ILE A 1 197 ? 2.220 -10.617 18.819 1.00 97.00 197 ILE A CA 1
ATOM 1540 C C . ILE A 1 197 ? 1.693 -9.498 19.720 1.00 97.00 197 ILE A C 1
ATOM 1542 O O . ILE A 1 197 ? 1.886 -9.531 20.934 1.00 97.00 197 ILE A O 1
ATOM 1546 N N . ALA A 1 198 ? 0.936 -8.571 19.131 1.00 96.69 198 ALA A N 1
ATOM 1547 C CA . ALA A 1 198 ? 0.109 -7.600 19.840 1.00 96.69 198 ALA A CA 1
ATOM 1548 C C . ALA A 1 198 ? -1.372 -7.797 19.489 1.00 96.69 198 ALA A C 1
ATOM 1550 O O . ALA A 1 198 ? -1.727 -8.001 18.330 1.00 96.69 198 ALA A O 1
ATOM 1551 N N . LYS A 1 199 ? -2.258 -7.726 20.487 1.00 97.12 199 LYS A N 1
ATOM 1552 C CA . LYS A 1 199 ? -3.712 -7.784 20.278 1.00 97.12 199 LYS A CA 1
ATOM 1553 C C . LYS A 1 199 ? -4.278 -6.375 20.225 1.00 97.12 199 LYS A C 1
ATOM 1555 O O . LYS A 1 199 ? -4.017 -5.581 21.131 1.00 97.12 199 LYS A O 1
ATOM 1560 N N . LEU A 1 200 ? -5.069 -6.103 19.196 1.00 97.31 200 LEU A N 1
ATOM 1561 C CA . LEU A 1 200 ? -5.776 -4.846 19.025 1.00 97.31 200 LEU A CA 1
ATOM 1562 C C . LEU A 1 200 ? -7.276 -5.055 19.132 1.00 97.31 200 LEU A C 1
ATOM 1564 O O . LEU A 1 200 ? -7.796 -6.035 18.599 1.00 97.31 200 LEU A O 1
ATOM 1568 N N . SER A 1 201 ? -7.938 -4.080 19.743 1.00 97.75 201 SER A N 1
ATOM 1569 C CA . SER A 1 201 ? -9.373 -3.868 19.606 1.00 97.75 201 SER A CA 1
ATOM 1570 C C . SER A 1 201 ? -9.589 -2.513 18.946 1.00 97.75 201 SER A C 1
ATOM 1572 O O . SER A 1 201 ? -9.019 -1.511 19.384 1.00 97.75 201 SER A O 1
ATOM 1574 N N . ILE A 1 202 ? -10.345 -2.494 17.853 1.00 97.56 202 ILE A N 1
ATOM 1575 C CA . ILE A 1 202 ? -10.638 -1.286 17.086 1.00 97.56 202 ILE A CA 1
ATOM 1576 C C . ILE A 1 202 ? -12.142 -1.069 17.092 1.00 97.56 202 ILE A C 1
ATOM 1578 O O . ILE A 1 202 ? -12.891 -1.996 16.793 1.00 97.56 202 ILE A O 1
ATOM 1582 N N . VAL A 1 203 ? -12.579 0.157 17.367 1.00 96.88 203 VAL A N 1
ATOM 1583 C CA . VAL A 1 203 ? -13.969 0.593 17.185 1.00 96.88 203 VAL A CA 1
ATOM 1584 C C . VAL A 1 203 ? -14.003 1.619 16.057 1.00 96.88 203 VAL A C 1
ATOM 1586 O O . VAL A 1 203 ? -13.395 2.685 16.164 1.00 96.88 203 VAL A O 1
ATOM 1589 N N . ARG A 1 204 ? -14.696 1.303 14.959 1.00 96.31 204 ARG A N 1
ATOM 1590 C CA . ARG A 1 204 ? -14.838 2.210 13.813 1.00 96.31 204 ARG A CA 1
ATOM 1591 C C . ARG A 1 204 ? -15.757 3.371 14.159 1.00 96.31 204 ARG A C 1
ATOM 1593 O O . ARG A 1 204 ? -16.841 3.169 14.706 1.00 96.31 204 ARG A O 1
ATOM 1600 N N . SER A 1 205 ? -15.340 4.579 13.793 1.00 94.25 205 SER A N 1
ATOM 1601 C CA . SER A 1 205 ? -16.220 5.743 13.868 1.00 94.25 205 SER A CA 1
ATOM 1602 C C . SER A 1 205 ? -17.328 5.659 12.811 1.00 94.25 205 SER A C 1
ATOM 1604 O O . SER A 1 205 ? -17.250 4.878 11.863 1.00 94.25 205 SER A O 1
ATOM 1606 N N . GLU A 1 206 ? -18.354 6.497 12.960 1.00 91.75 206 GLU A N 1
ATOM 1607 C CA . GLU A 1 206 ? -19.431 6.658 11.969 1.00 91.75 206 GLU A CA 1
ATOM 1608 C C . GLU A 1 206 ? -18.973 7.404 10.697 1.00 91.75 206 GLU A C 1
ATOM 1610 O O . GLU A 1 206 ? -19.753 7.612 9.772 1.00 91.75 206 GLU A O 1
ATOM 1615 N N . LYS A 1 207 ? -17.707 7.841 10.643 1.00 88.06 207 LYS A N 1
ATOM 1616 C CA . LYS A 1 207 ? -17.143 8.568 9.504 1.00 88.06 207 LYS A CA 1
ATOM 1617 C C . LYS A 1 207 ? -16.862 7.605 8.345 1.00 88.06 207 LYS A C 1
ATOM 1619 O O . LYS A 1 207 ? -16.203 6.570 8.521 1.00 88.06 207 LYS A O 1
ATOM 1624 N N . GLU A 1 208 ? -17.325 7.984 7.157 1.00 82.38 208 GLU A N 1
ATOM 1625 C CA . GLU A 1 208 ? -16.992 7.298 5.905 1.00 82.38 208 GLU A CA 1
ATOM 1626 C C . GLU A 1 208 ? -15.489 7.407 5.600 1.00 82.38 208 GLU A C 1
ATOM 1628 O O . GLU A 1 208 ? -14.854 8.403 5.955 1.00 82.38 208 GLU A O 1
ATOM 1633 N N . LEU A 1 209 ? -14.939 6.344 5.002 1.00 80.44 209 LEU A N 1
ATOM 1634 C CA . LEU A 1 209 ? -13.539 6.208 4.584 1.00 80.44 209 LEU A CA 1
ATOM 1635 C C . LEU A 1 209 ? -13.382 6.506 3.096 1.00 80.44 209 LEU A C 1
ATOM 1637 O O . LEU A 1 209 ? -14.212 5.975 2.317 1.00 80.44 209 LEU A O 1
#

Radius of gyration: 16.93 Å; chains: 1; bounding box: 39×29×50 Å

pLDDT: mean 93.09, std 6.93, range [46.91, 98.56]

Foldseek 3Di:
DDPQDWAWKWKAAQQQWTWEAPDLQRDIFTHHLDQPDDHQWTFTGTPPDDPFAWGWIAGPVGGRPNDARWTWHDDDQQKTFIARPVPRFTWFADLVPRDIDRHHNDDDSRRIIHIAGPLLSLLLSVQADCQFKFKDWPRHTKDGKATDRSVVVHGQWIDIRNDIAGNSVCRVVSSVNSPAAAQDKDWDWGAHPVGDIIIMIIGTHNDDD

Secondary structure (DSSP, 8-state):
---SEEEEEEEEETTSEEEE-SSTTS--EEEE--TT---S-EEEEEESPPSSEE--EE-SSSB--S---EEEEEEETTEEEEEETTT--EEEEETTTTEEEEEESS--GGG-EEEE-HHHHHHHHHHH-TTSEEEEETTEE-PPPBPPPGGG---SEEEETTEEEETGGGHHHHHHHHTSPTT-EEEEEEE-TTS-EEEEEEEE-SS--